Protein AF-X8DWZ2-F1 (afdb_monomer)

Sequence (203 aa):
MGFFKPELPQIDMTEWSKGTRSEKIRPMARHWAEVGFGTPVALHLFYVVKIGLYILGGGLFAVTTAGLGGLAGITTVGSWWSEPIVFEKVVLYTMLFEVVGLGCGFGPLNNRFFPPMGSILYWLRPDTIRLPPWPDRIPLTKGTARTPVDVALYAALLTMLLLSLFSDGTGRFQRCTPTSGCSRCGRSGSSSGCSPCSGCATR

Organism: NCBI:txid1299334

Mean predicted aligned error: 12.27 Å

Solvent-accessible surface area (backbone atoms only — not comparable to full-atom values): 12339 Å² total; per-residue (Å²): 118,39,58,83,44,60,49,72,77,95,67,60,65,81,61,51,70,74,50,54,75,68,64,48,45,50,61,53,54,48,38,38,72,77,61,45,89,24,64,22,50,55,58,57,52,52,52,54,52,48,51,51,51,51,54,51,49,42,50,48,54,42,24,67,34,83,91,51,67,33,83,73,27,73,84,45,51,89,82,50,69,84,42,68,67,36,54,54,41,41,52,47,46,51,50,46,39,43,58,54,14,69,37,82,61,36,23,62,93,56,78,22,74,83,68,32,46,46,40,49,70,46,52,67,35,64,74,31,87,41,84,44,73,58,53,93,75,40,84,94,40,63,65,49,58,32,46,67,66,55,26,50,51,50,51,48,50,54,51,49,44,53,52,57,56,74,48,67,78,93,65,79,83,79,78,82,58,98,84,62,79,84,88,80,68,99,58,98,68,77,95,85,73,80,77,77,82,86,73,83,74,90,126

pLDDT: mean 78.89, std 18.09, range [31.61, 96.56]

Radius of gyration: 27.17 Å; Cα contacts (8 Å, |Δi|>4): 163; chains: 1; bounding box: 52×43×88 Å

Secondary structure (DSSP, 8-state):
--SSS-------HHHHTTS-HHHHHHHHHHHHHHHTT---HHHHHHHHHHHHHHHHHHHHHHHTSTTS-GGGGGG-HHHHTTSHHHHHHHHHHHHHHHHHT-STTSSGGGT--SSS--HHHHHTSTT-B---SSTTTSTT--SSBPPHHHHHHHHHHHHHHHHHHHSPP--------TTS----------TT-----TT----

InterPro domains:
  IPR021941 Protein of unknown function DUF3556, transmembrane [PF12077] (1-177)

Foldseek 3Di:
DAQQDFDDQPDDPVVLVPDDPVSNVVSVVVCCVPPNPRDHNPVVVVVVVLVVVLVVVLLQLQQLAPPCPHPVNSVVCVVRVPPVVSVVLNVLSVVLCVQCFVPPNAAVVNVQHVVRGPSVVQQLDWQHFDDFDPQPPDPPRHDGTHDVVSNVVSVVSNVVSVVSSNDHDPDDDDPPDVPDPDPPDPDPDDDPDDDDPPDPDDD

Structure (mmCIF, N/CA/C/O backbone):
data_AF-X8DWZ2-F1
#
_entry.id   AF-X8DWZ2-F1
#
loop_
_atom_site.group_PDB
_atom_site.id
_atom_site.type_symbol
_atom_site.label_atom_id
_atom_site.label_alt_id
_atom_site.label_comp_id
_atom_site.label_asym_id
_atom_site.label_entity_id
_atom_site.label_seq_id
_atom_site.pdbx_PDB_ins_code
_atom_site.Cartn_x
_atom_site.Cartn_y
_atom_site.Cartn_z
_atom_site.occupancy
_atom_site.B_iso_or_equiv
_atom_site.auth_seq_id
_atom_site.auth_comp_id
_atom_site.auth_asym_id
_atom_site.auth_atom_id
_atom_site.pdbx_PDB_model_num
ATOM 1 N N . MET A 1 1 ? 0.999 19.716 18.029 1.00 63.06 1 MET A N 1
ATOM 2 C CA . MET A 1 1 ? 1.518 18.394 17.612 1.00 63.06 1 MET A CA 1
ATOM 3 C C . MET A 1 1 ? 2.985 18.262 17.981 1.00 63.06 1 MET A C 1
ATOM 5 O O . MET A 1 1 ? 3.824 18.968 17.428 1.00 63.06 1 MET A O 1
ATOM 9 N N . GLY A 1 2 ? 3.300 17.360 18.911 1.00 76.19 2 GLY A N 1
ATOM 10 C CA . GLY A 1 2 ? 4.680 16.981 19.208 1.00 76.19 2 GLY A CA 1
ATOM 11 C C . GLY A 1 2 ? 5.305 16.140 18.087 1.00 76.19 2 GLY A C 1
ATOM 12 O O . GLY A 1 2 ? 4.609 15.470 17.323 1.00 76.19 2 GLY A O 1
ATOM 13 N N . PHE A 1 3 ? 6.638 16.143 17.992 1.00 82.31 3 PHE A N 1
ATOM 14 C CA . PHE A 1 3 ? 7.343 15.353 16.974 1.00 82.31 3 PHE A CA 1
ATOM 15 C C . PHE A 1 3 ? 7.189 13.841 17.207 1.00 82.31 3 PHE A C 1
ATOM 17 O O . PHE A 1 3 ? 6.861 13.104 16.282 1.00 82.31 3 PHE A O 1
ATOM 24 N N . PHE A 1 4 ? 7.352 13.401 18.460 1.00 83.81 4 PHE A N 1
ATOM 25 C CA . PHE A 1 4 ? 7.195 12.001 18.879 1.00 83.81 4 PHE A CA 1
ATOM 26 C C . PHE A 1 4 ? 5.933 11.736 19.705 1.00 83.81 4 PHE A C 1
ATOM 28 O O . PHE A 1 4 ? 5.481 10.597 19.780 1.00 83.81 4 PHE A O 1
ATOM 35 N N . LYS A 1 5 ? 5.367 12.768 20.342 1.00 84.31 5 LYS A N 1
ATOM 36 C CA . LYS A 1 5 ? 4.210 12.623 21.231 1.00 84.31 5 LYS A CA 1
ATOM 37 C C . LYS A 1 5 ? 2.912 12.967 20.494 1.00 84.31 5 LYS A C 1
ATOM 39 O O . LYS A 1 5 ? 2.869 14.027 19.864 1.00 84.31 5 LYS A O 1
ATOM 44 N N . PRO A 1 6 ? 1.880 12.108 20.575 1.00 84.12 6 PRO A N 1
ATOM 45 C CA . PRO A 1 6 ? 0.559 12.436 20.062 1.00 84.12 6 PRO A CA 1
ATOM 46 C C . PRO A 1 6 ? -0.078 13.572 20.871 1.00 84.12 6 PRO A C 1
ATOM 48 O O . PRO A 1 6 ? 0.189 13.733 22.063 1.00 84.12 6 PRO A O 1
ATOM 51 N N . GLU A 1 7 ? -0.941 14.334 20.210 1.00 84.50 7 GLU A N 1
ATOM 52 C C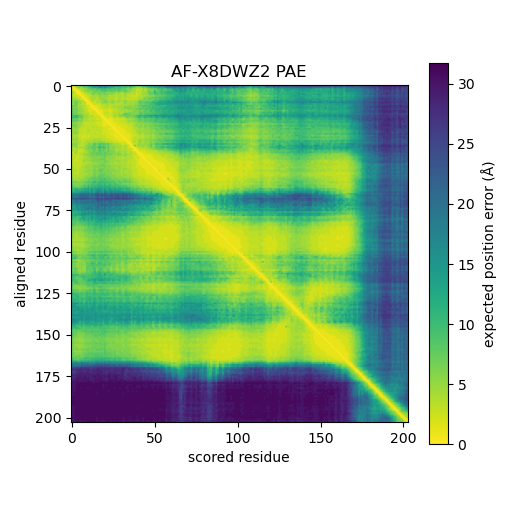A . GLU A 1 7 ? -1.796 15.344 20.822 1.00 84.50 7 GLU A CA 1
ATOM 53 C C . GLU A 1 7 ? -3.105 14.674 21.261 1.00 84.50 7 GLU A C 1
ATOM 55 O O . GLU A 1 7 ? -3.934 14.287 20.433 1.00 84.50 7 GLU A O 1
ATOM 60 N N . LEU A 1 8 ? -3.270 14.494 22.568 1.00 85.00 8 LEU A N 1
ATOM 61 C CA . LEU A 1 8 ? -4.447 13.854 23.149 1.00 85.00 8 LEU A CA 1
ATOM 62 C C . LEU A 1 8 ? -5.472 14.908 23.591 1.00 85.00 8 LEU A C 1
ATOM 64 O O . LEU A 1 8 ? -5.080 16.015 23.964 1.00 85.00 8 LEU A O 1
ATOM 68 N N . PRO A 1 9 ? -6.774 14.574 23.584 1.00 85.31 9 PRO A N 1
ATOM 69 C CA . PRO A 1 9 ? -7.798 15.465 24.110 1.00 85.31 9 PRO A CA 1
ATOM 70 C C . PRO A 1 9 ? -7.528 15.773 25.585 1.00 85.31 9 PRO A C 1
ATOM 72 O O . PRO A 1 9 ? -7.314 14.868 26.394 1.00 85.31 9 PRO A O 1
ATOM 75 N N . GLN A 1 10 ? -7.553 17.059 25.934 1.00 84.62 10 GLN A N 1
ATOM 76 C CA . GLN A 1 10 ? -7.373 17.523 27.308 1.00 84.62 10 GLN A CA 1
ATOM 77 C C . GLN A 1 10 ? -8.679 17.332 28.084 1.00 84.62 10 GLN A C 1
ATOM 79 O O . GLN A 1 10 ? -9.542 18.207 28.107 1.00 84.62 10 GLN A O 1
ATOM 84 N N . ILE A 1 11 ? -8.846 16.146 28.666 1.00 86.38 11 ILE A N 1
ATOM 85 C CA . ILE A 1 11 ? -10.007 15.775 29.480 1.00 86.38 11 ILE A CA 1
ATOM 86 C C . ILE A 1 11 ? -9.558 15.201 30.823 1.00 86.38 11 ILE A C 1
ATOM 88 O O . ILE A 1 11 ? -8.606 14.421 30.886 1.00 86.38 11 ILE A O 1
ATOM 92 N N . ASP A 1 12 ? -10.275 15.546 31.893 1.00 88.69 12 ASP A N 1
ATOM 93 C CA . ASP A 1 12 ? -10.161 14.816 33.153 1.00 88.69 12 ASP A CA 1
ATOM 94 C C . ASP A 1 12 ? -10.844 13.454 32.986 1.00 88.69 12 ASP A C 1
ATOM 96 O O . ASP A 1 12 ? -12.065 13.352 32.857 1.00 88.69 12 ASP A O 1
ATOM 100 N N . MET A 1 13 ? -10.045 12.387 32.971 1.00 86.19 13 MET A N 1
ATOM 101 C CA . MET A 1 13 ? -10.535 11.018 32.803 1.00 86.19 13 MET A CA 1
ATOM 102 C C . MET A 1 13 ? -11.512 10.595 33.911 1.00 86.19 13 MET A C 1
ATOM 104 O O . MET A 1 13 ? -12.435 9.810 33.663 1.00 86.19 13 MET A O 1
ATOM 108 N N . THR A 1 14 ? -11.337 11.111 35.130 1.00 87.56 14 THR A N 1
ATOM 109 C CA . THR A 1 14 ? -12.171 10.755 36.285 1.00 87.56 14 THR A CA 1
ATOM 110 C C . THR A 1 14 ? -13.561 11.376 36.200 1.00 87.56 14 THR A C 1
ATOM 112 O O . THR A 1 14 ? -14.539 10.736 36.591 1.00 87.56 14 THR A O 1
ATOM 115 N N . GLU A 1 15 ? -13.670 12.576 35.635 1.00 86.94 15 GLU A N 1
ATOM 116 C CA . GLU A 1 15 ? -14.940 13.259 35.392 1.00 86.94 15 GLU A CA 1
ATOM 117 C C . GLU A 1 15 ? -15.601 12.750 34.104 1.00 86.94 15 GLU A C 1
ATOM 119 O O . GLU A 1 15 ? -16.765 12.342 34.110 1.00 86.94 15 GLU A O 1
ATOM 124 N N . TRP A 1 16 ? -14.831 12.656 33.016 1.00 86.94 16 TRP A N 1
ATOM 125 C CA . TRP A 1 16 ? -15.312 12.214 31.705 1.00 86.94 16 TRP A CA 1
ATOM 126 C C . TRP A 1 16 ? -15.937 10.816 31.752 1.00 86.94 16 TRP A C 1
ATOM 128 O O . TRP A 1 16 ? -16.972 10.577 31.129 1.00 86.94 16 TRP A O 1
ATOM 138 N N . SER A 1 17 ? -15.361 9.887 32.526 1.00 88.50 17 SER A N 1
ATOM 139 C CA . SER A 1 17 ? -15.868 8.510 32.635 1.00 88.50 17 SER A CA 1
ATOM 140 C C . SER A 1 17 ? -17.270 8.406 33.254 1.00 88.50 17 SER A C 1
ATOM 142 O O . SER A 1 17 ? -17.993 7.455 32.930 1.00 88.50 17 SER A O 1
ATOM 144 N N . LYS A 1 18 ? -17.686 9.388 34.065 1.00 92.31 18 LYS A N 1
ATOM 145 C CA . LYS A 1 18 ? -18.977 9.407 34.777 1.00 92.31 18 LYS A CA 1
ATOM 146 C C . LYS A 1 18 ? -20.137 9.947 33.933 1.00 92.31 18 LYS A C 1
ATOM 148 O O . LYS A 1 18 ? -21.287 9.670 34.258 1.00 92.31 18 LYS A O 1
ATOM 153 N N . GLY A 1 19 ? -19.848 10.687 32.861 1.00 88.12 19 GLY A N 1
ATOM 154 C CA . GLY A 1 19 ? -20.867 11.313 32.014 1.00 88.12 19 GLY A CA 1
ATOM 155 C C . GLY A 1 19 ? -21.680 10.331 31.161 1.00 88.12 19 GLY A C 1
ATOM 156 O O . GLY A 1 19 ? -21.326 9.162 30.959 1.00 88.12 19 GLY A O 1
ATOM 157 N N . THR A 1 20 ? -22.770 10.831 30.591 1.00 93.12 20 THR A N 1
ATOM 158 C CA . THR A 1 20 ? -23.573 10.129 29.581 1.00 93.12 20 THR A CA 1
ATOM 159 C C . THR A 1 20 ? -22.796 9.964 28.267 1.00 93.12 20 THR A C 1
ATOM 161 O O . THR A 1 20 ? -21.815 10.660 27.998 1.00 93.12 20 THR A O 1
ATOM 164 N N . ARG A 1 21 ? -23.237 9.051 27.385 1.00 89.81 21 ARG A N 1
ATOM 165 C CA . ARG A 1 21 ? -22.600 8.841 26.065 1.00 89.81 21 ARG A CA 1
ATOM 166 C C . ARG A 1 21 ? -22.463 10.152 25.276 1.00 89.81 21 ARG A C 1
ATOM 168 O O . ARG A 1 21 ? -21.422 10.387 24.668 1.00 89.81 21 ARG A O 1
ATOM 175 N N . SER A 1 22 ? -23.498 10.990 25.291 1.00 90.00 22 SER A N 1
ATOM 176 C CA . SER A 1 22 ? -23.521 12.266 24.570 1.00 90.00 22 SER A CA 1
ATOM 177 C C . SER A 1 22 ? -22.484 13.252 25.115 1.00 90.00 22 SER A C 1
ATOM 179 O O . SER A 1 22 ? -21.760 13.875 24.338 1.00 90.00 22 SER A O 1
ATOM 181 N N . GLU A 1 23 ? -22.355 13.340 26.441 1.00 90.69 23 GLU A N 1
ATOM 182 C CA . GLU A 1 23 ? -21.357 14.187 27.108 1.00 90.69 23 GLU A CA 1
ATOM 183 C C . GLU A 1 23 ? -19.931 13.710 26.832 1.00 90.69 23 GLU A C 1
ATOM 185 O O . GLU A 1 23 ? -19.047 14.534 26.617 1.00 90.69 23 GLU A O 1
ATOM 190 N N . LYS A 1 24 ? -19.713 12.391 26.732 1.00 90.50 24 LYS A N 1
ATOM 191 C CA . LYS A 1 24 ? -18.402 11.818 26.392 1.00 90.50 24 LYS A CA 1
ATOM 192 C C . LYS A 1 24 ? -17.968 12.095 24.955 1.00 90.50 24 LYS A C 1
ATOM 194 O O . LYS A 1 24 ? -16.782 12.314 24.712 1.00 90.50 24 LYS A O 1
ATOM 199 N N . ILE A 1 25 ? -18.904 12.071 24.002 1.00 90.88 25 ILE A N 1
ATOM 200 C CA . ILE A 1 25 ? -18.610 12.252 22.569 1.00 90.88 25 ILE A CA 1
ATOM 201 C C . ILE A 1 25 ? -18.270 13.708 22.246 1.00 90.88 25 ILE A C 1
ATOM 203 O O . ILE A 1 25 ? -17.402 13.955 21.414 1.00 90.88 25 ILE A O 1
ATOM 207 N N . ARG A 1 26 ? -18.918 14.675 22.904 1.00 89.81 26 ARG A N 1
ATOM 208 C CA . ARG A 1 26 ? -18.743 16.106 22.618 1.00 89.81 26 ARG A CA 1
ATOM 209 C C . ARG A 1 26 ? -17.276 16.584 22.653 1.00 89.81 26 ARG A C 1
ATOM 211 O O . ARG A 1 26 ? -16.862 17.196 21.667 1.00 89.81 26 ARG A O 1
ATOM 218 N N . PRO A 1 27 ? -16.465 16.303 23.695 1.00 90.12 27 PRO A N 1
ATOM 219 C CA . PRO A 1 27 ? -15.056 16.697 23.707 1.00 90.12 27 PRO A CA 1
ATOM 220 C C . PRO A 1 27 ? -14.218 15.931 22.674 1.00 90.12 27 PRO A C 1
ATOM 222 O O . PRO A 1 27 ? -13.315 16.517 22.085 1.00 90.12 27 PRO A O 1
ATOM 225 N N . MET A 1 28 ? -14.535 14.661 22.389 1.00 89.12 28 MET A N 1
ATOM 226 C CA . MET A 1 28 ? -13.829 13.877 21.361 1.00 89.12 28 MET A CA 1
ATOM 227 C C . MET A 1 28 ? -14.076 14.429 19.956 1.00 89.12 28 MET A C 1
ATOM 229 O O . MET A 1 28 ? -13.139 14.589 19.180 1.00 89.12 28 MET A O 1
ATOM 233 N N . ALA A 1 29 ? -15.331 14.759 19.641 1.00 90.00 29 ALA A N 1
ATOM 234 C CA . ALA A 1 29 ? -15.710 15.346 18.361 1.00 90.00 29 ALA A CA 1
ATOM 235 C C . ALA A 1 29 ? -15.074 16.729 18.169 1.00 90.00 29 ALA A C 1
ATOM 237 O O . ALA A 1 29 ? -14.610 17.044 17.076 1.00 90.00 29 ALA A O 1
ATOM 238 N N . ARG A 1 30 ? -15.005 17.532 19.239 1.00 90.19 30 ARG A N 1
ATOM 239 C CA . ARG A 1 30 ? -14.329 18.832 19.220 1.00 90.19 30 ARG A CA 1
ATOM 240 C C . ARG A 1 30 ? -12.827 18.689 18.973 1.00 90.19 30 ARG A C 1
ATOM 242 O O . ARG A 1 30 ? -12.315 19.329 18.064 1.00 90.19 30 ARG A O 1
ATOM 249 N N . HIS A 1 31 ? -12.150 17.806 19.711 1.00 89.31 31 HIS A N 1
ATOM 250 C CA . HIS A 1 31 ? -10.724 17.520 19.501 1.00 89.31 31 HIS A CA 1
ATOM 251 C C . HIS A 1 31 ? -10.446 17.040 18.077 1.00 89.31 31 HIS A C 1
ATOM 253 O O . HIS A 1 31 ? -9.514 17.509 17.435 1.00 89.31 31 HIS A O 1
ATOM 259 N N . TRP A 1 32 ? -11.301 16.164 17.543 1.00 88.31 32 TRP A N 1
ATOM 260 C CA . TRP A 1 32 ? -11.185 15.704 16.162 1.00 88.31 32 TRP A CA 1
ATOM 261 C C . TRP A 1 32 ? -11.349 16.842 15.146 1.00 88.31 32 TRP A C 1
ATOM 263 O O . TRP A 1 32 ? -10.632 16.883 14.153 1.00 88.31 32 TRP A O 1
ATOM 273 N N . ALA A 1 33 ? -12.276 17.773 15.378 1.00 88.62 33 ALA A N 1
ATOM 274 C CA . ALA A 1 33 ? -12.489 18.910 14.486 1.00 88.62 33 ALA A CA 1
ATOM 275 C C . ALA A 1 33 ? -11.339 19.933 14.538 1.00 88.62 33 ALA A C 1
ATOM 277 O O . ALA A 1 33 ? -10.987 20.503 13.510 1.00 88.62 33 ALA A O 1
ATOM 278 N N . GLU A 1 34 ? -10.758 20.166 15.718 1.00 88.88 34 GLU A N 1
ATOM 279 C CA . GLU A 1 34 ? -9.714 21.181 15.930 1.00 88.88 34 GLU A CA 1
ATOM 280 C C . GLU A 1 34 ? -8.299 20.658 15.622 1.00 88.88 34 GLU A C 1
ATOM 282 O O . GLU A 1 34 ? -7.470 21.383 15.077 1.00 88.88 34 GLU A O 1
ATOM 287 N N . VAL A 1 35 ? -8.012 19.398 15.961 1.00 83.81 35 VAL A N 1
ATOM 288 C CA . VAL A 1 35 ? -6.661 18.801 15.934 1.00 83.81 35 VAL A CA 1
ATOM 289 C C . VAL A 1 35 ? -6.565 17.620 14.955 1.00 83.81 35 VAL A C 1
ATOM 291 O O . VAL A 1 35 ? -5.468 17.207 14.566 1.00 83.81 35 VAL A O 1
ATOM 294 N N . GLY A 1 36 ? -7.698 17.065 14.519 1.00 84.69 36 GLY A N 1
ATOM 295 C CA . GLY A 1 36 ? -7.738 15.853 13.705 1.00 84.69 36 GLY A CA 1
ATOM 296 C C . GLY A 1 36 ? -7.384 14.615 14.523 1.00 84.69 36 GLY A C 1
ATOM 297 O O . GLY A 1 36 ? -7.794 14.451 15.670 1.00 84.69 36 GLY A O 1
ATOM 298 N N . PHE A 1 37 ? -6.588 13.729 13.928 1.00 78.19 37 PHE A N 1
ATOM 299 C CA . PHE A 1 37 ? -6.199 12.473 14.567 1.00 78.19 37 PHE A CA 1
ATOM 300 C C . PHE A 1 37 ? -5.167 12.650 15.699 1.00 78.19 37 PHE A C 1
ATOM 302 O O . PHE A 1 37 ? -4.953 11.736 16.490 1.00 78.19 37 PHE A O 1
ATOM 309 N N . GLY A 1 38 ? -4.510 13.814 15.787 1.00 81.50 38 GLY A N 1
ATOM 310 C CA . GLY A 1 38 ? -3.519 14.096 16.832 1.00 81.50 38 GLY A CA 1
ATOM 311 C C . GLY A 1 38 ? -2.243 13.250 16.744 1.00 81.50 38 GLY A C 1
ATOM 312 O O . GLY A 1 38 ? -1.497 13.158 17.717 1.00 81.50 38 GLY A O 1
ATOM 313 N N . THR A 1 39 ? -1.959 12.611 15.606 1.00 83.25 39 THR A N 1
ATOM 314 C CA . THR A 1 39 ? -0.765 11.767 15.451 1.00 83.25 39 THR A CA 1
ATOM 315 C C . THR A 1 39 ? 0.542 12.551 15.458 1.00 83.25 39 THR A C 1
ATOM 317 O O . THR A 1 39 ? 0.604 13.633 14.874 1.00 83.25 39 THR A O 1
ATOM 320 N N . PRO A 1 40 ? 1.622 11.982 16.027 1.00 86.88 40 PRO A N 1
ATOM 321 C CA . PRO A 1 40 ? 2.942 12.598 15.994 1.00 86.88 40 PRO A CA 1
ATOM 322 C C . PRO A 1 40 ? 3.426 12.850 14.561 1.00 86.88 40 PRO A C 1
ATOM 324 O O . PRO A 1 40 ? 3.176 12.062 13.642 1.00 86.88 40 PRO A O 1
ATOM 327 N N . VAL A 1 41 ? 4.180 13.934 14.377 1.00 86.19 41 VAL A N 1
ATOM 328 C CA . VAL A 1 41 ? 4.733 14.325 13.066 1.00 86.19 41 VAL A CA 1
ATOM 329 C C . VAL A 1 41 ? 5.648 13.237 12.493 1.00 86.19 41 VAL A C 1
ATOM 331 O O . VAL A 1 41 ? 5.637 13.003 11.286 1.00 86.19 41 VAL A O 1
ATOM 334 N N . ALA A 1 42 ? 6.364 12.497 13.346 1.00 87.38 42 ALA A N 1
ATOM 335 C CA . ALA A 1 42 ? 7.193 11.367 12.928 1.00 87.38 42 ALA A CA 1
ATOM 336 C C . ALA A 1 42 ? 6.420 10.312 12.110 1.00 87.38 42 ALA A C 1
ATOM 338 O O . ALA A 1 42 ? 6.973 9.749 11.165 1.00 87.38 42 ALA A O 1
ATOM 339 N N . LEU A 1 43 ? 5.132 10.080 12.407 1.00 87.25 43 LEU A N 1
ATOM 340 C CA . LEU A 1 43 ? 4.312 9.173 11.600 1.00 87.25 43 LEU A CA 1
ATOM 341 C C . LEU A 1 43 ? 4.076 9.733 10.200 1.00 87.25 43 LEU A C 1
ATOM 343 O O . LEU A 1 43 ? 4.155 8.979 9.245 1.00 87.25 43 LEU A O 1
ATOM 347 N N . HIS A 1 44 ? 3.868 11.035 10.034 1.00 87.50 44 HIS A N 1
ATOM 348 C CA . HIS A 1 44 ? 3.706 11.626 8.703 1.00 87.50 44 HIS A CA 1
ATOM 349 C C . HIS A 1 44 ? 4.979 11.464 7.862 1.00 87.50 44 HIS A C 1
ATOM 351 O O . HIS A 1 44 ? 4.901 11.057 6.703 1.00 87.50 44 HIS A O 1
ATOM 357 N N . LEU A 1 45 ? 6.157 11.680 8.461 1.00 90.38 45 LEU A N 1
ATOM 358 C CA . LEU A 1 45 ? 7.447 11.453 7.796 1.00 90.38 45 LEU A CA 1
ATOM 359 C C . LEU A 1 45 ? 7.625 9.996 7.360 1.00 90.38 45 LEU A C 1
ATOM 361 O O . LEU A 1 45 ? 8.086 9.740 6.251 1.00 90.38 45 LEU A O 1
ATOM 365 N N . PHE A 1 46 ? 7.197 9.039 8.185 1.00 90.44 46 PHE A N 1
ATOM 366 C CA . PHE A 1 46 ? 7.188 7.629 7.801 1.00 90.44 46 PHE A CA 1
ATOM 367 C C . PHE A 1 46 ? 6.346 7.377 6.533 1.00 90.44 46 PHE A C 1
ATOM 369 O O . PHE A 1 46 ? 6.774 6.620 5.661 1.00 90.44 46 PHE A O 1
ATOM 376 N N . TYR A 1 47 ? 5.196 8.043 6.364 1.00 90.75 47 TYR A N 1
ATOM 377 C CA . TYR A 1 47 ? 4.395 7.911 5.136 1.00 90.75 47 TYR A CA 1
ATOM 378 C C . TYR A 1 47 ? 5.027 8.621 3.935 1.00 90.75 47 TYR A C 1
ATOM 380 O O . TYR A 1 47 ? 4.900 8.126 2.819 1.00 90.75 47 TYR A O 1
ATOM 388 N N . VAL A 1 48 ? 5.761 9.718 4.138 1.00 93.56 48 VAL A N 1
ATOM 389 C CA . VAL A 1 48 ? 6.561 10.335 3.064 1.00 93.56 48 VAL A CA 1
ATOM 390 C C . VAL A 1 48 ? 7.648 9.371 2.584 1.00 93.56 48 VAL A C 1
ATOM 392 O O . VAL A 1 48 ? 7.775 9.133 1.383 1.00 93.56 48 VAL A O 1
ATOM 395 N N . VAL A 1 49 ? 8.380 8.740 3.509 1.00 93.31 49 VAL A N 1
ATOM 396 C CA . VAL A 1 49 ? 9.370 7.699 3.176 1.00 93.31 49 VAL A CA 1
ATOM 397 C C . VAL A 1 49 ? 8.708 6.542 2.431 1.00 93.31 49 VAL A C 1
ATOM 399 O O . VAL A 1 49 ? 9.234 6.068 1.427 1.00 93.31 49 VAL A O 1
ATOM 402 N N . LYS A 1 50 ? 7.521 6.120 2.871 1.00 92.56 50 LYS A N 1
ATOM 403 C CA . LYS A 1 50 ? 6.739 5.070 2.214 1.00 92.56 50 LYS A CA 1
ATOM 404 C C . LYS A 1 50 ? 6.357 5.431 0.774 1.00 92.56 50 LYS A C 1
ATOM 406 O O . LYS A 1 50 ? 6.458 4.570 -0.095 1.00 92.56 50 LYS A O 1
ATOM 411 N N . ILE A 1 51 ? 5.962 6.677 0.502 1.00 93.81 51 ILE A N 1
ATOM 412 C CA . ILE A 1 51 ? 5.720 7.158 -0.870 1.00 93.81 51 ILE A CA 1
ATOM 413 C C . ILE A 1 51 ? 7.011 7.074 -1.695 1.00 93.81 51 ILE A C 1
ATOM 415 O O . ILE A 1 51 ? 6.983 6.600 -2.828 1.00 93.81 51 ILE A O 1
ATOM 419 N N . GLY A 1 52 ? 8.153 7.457 -1.114 1.00 94.19 52 GLY A N 1
ATOM 420 C CA . GLY A 1 52 ? 9.461 7.300 -1.755 1.00 94.19 52 GLY A CA 1
ATOM 421 C C . GLY A 1 52 ? 9.777 5.843 -2.111 1.00 94.19 52 GLY A C 1
ATOM 422 O O . GLY A 1 52 ? 10.171 5.561 -3.240 1.00 94.19 52 GLY A O 1
ATOM 423 N N . LEU A 1 53 ? 9.537 4.905 -1.189 1.00 93.44 53 LEU A N 1
ATOM 424 C CA . LEU A 1 53 ? 9.713 3.466 -1.425 1.00 93.44 53 LEU A CA 1
ATOM 425 C C . LEU A 1 53 ? 8.764 2.923 -2.499 1.00 93.44 53 LEU A C 1
ATOM 427 O O . LEU A 1 53 ? 9.162 2.064 -3.281 1.00 93.44 53 LEU A O 1
ATOM 431 N N . TYR A 1 54 ? 7.533 3.432 -2.557 1.00 94.19 54 TYR A N 1
ATOM 432 C CA . TYR A 1 54 ? 6.573 3.091 -3.604 1.00 94.19 54 TYR A CA 1
ATOM 433 C C . TYR A 1 54 ? 7.064 3.541 -4.990 1.00 94.19 54 TYR A C 1
ATOM 435 O O . TYR A 1 54 ? 7.120 2.738 -5.920 1.00 94.19 54 TYR A O 1
ATOM 443 N N . ILE A 1 55 ? 7.501 4.798 -5.123 1.00 92.06 55 ILE A N 1
ATOM 444 C CA . ILE A 1 55 ? 8.051 5.327 -6.383 1.00 92.06 55 ILE A CA 1
ATOM 445 C C . ILE A 1 55 ? 9.306 4.544 -6.790 1.00 92.06 55 ILE A C 1
ATOM 447 O O . ILE A 1 55 ? 9.452 4.165 -7.952 1.00 92.06 55 ILE A O 1
ATOM 451 N N . LEU A 1 56 ? 10.186 4.254 -5.828 1.00 91.06 56 LEU A N 1
ATOM 452 C CA . LEU A 1 56 ? 11.395 3.461 -6.042 1.00 91.06 56 LEU A CA 1
ATOM 453 C C . LEU A 1 56 ? 11.064 2.040 -6.513 1.00 91.06 56 LEU A C 1
ATOM 455 O O . LEU A 1 56 ? 11.688 1.557 -7.455 1.00 91.06 56 LEU A O 1
ATOM 459 N N . GLY A 1 57 ? 10.067 1.388 -5.910 1.00 90.38 57 GLY A N 1
ATOM 460 C CA . GLY A 1 57 ? 9.610 0.061 -6.318 1.00 90.38 57 GLY A CA 1
ATOM 461 C C . GLY A 1 57 ? 9.084 0.047 -7.753 1.00 90.38 57 GLY A C 1
ATOM 462 O O . GLY A 1 57 ? 9.521 -0.778 -8.553 1.00 90.38 57 GLY A O 1
ATOM 463 N N . GLY A 1 58 ? 8.219 1.001 -8.109 1.00 89.19 58 GLY A N 1
ATOM 464 C CA . GLY A 1 58 ? 7.718 1.147 -9.480 1.00 89.19 58 GLY A CA 1
ATOM 465 C C . GLY A 1 58 ? 8.837 1.409 -10.495 1.00 89.19 58 GLY A C 1
ATOM 466 O O . GLY A 1 58 ? 8.874 0.780 -11.552 1.00 89.19 58 GLY A O 1
ATOM 467 N N . GLY A 1 59 ? 9.796 2.274 -10.147 1.00 87.12 59 GLY A N 1
ATOM 468 C CA . GLY A 1 59 ? 10.976 2.547 -10.972 1.00 87.12 59 GLY A CA 1
ATOM 469 C C . GLY A 1 59 ? 11.872 1.322 -11.167 1.00 87.12 59 GLY A C 1
ATOM 470 O O . GLY A 1 59 ? 12.327 1.068 -12.279 1.00 87.12 59 GLY A O 1
ATOM 471 N N . LEU A 1 60 ? 12.074 0.514 -10.122 1.00 87.25 60 LEU A N 1
ATOM 472 C CA . LEU A 1 60 ? 12.817 -0.747 -10.210 1.00 87.25 60 LEU A CA 1
ATOM 473 C C . LEU A 1 60 ? 12.152 -1.727 -11.178 1.00 87.25 60 LEU A C 1
ATOM 475 O O . LEU A 1 60 ? 12.836 -2.255 -12.049 1.00 87.25 60 LEU A O 1
ATOM 479 N N . PHE A 1 61 ? 10.835 -1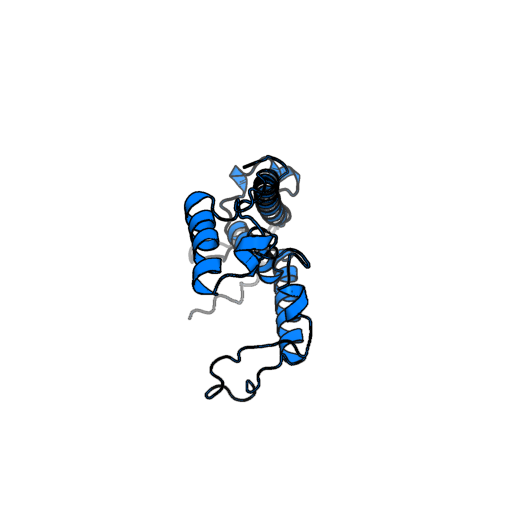.929 -11.081 1.00 87.06 61 PHE A N 1
ATOM 480 C CA . PHE A 1 61 ? 10.112 -2.813 -12.005 1.00 87.06 61 PHE A CA 1
ATOM 481 C C . PHE A 1 61 ? 10.105 -2.306 -13.452 1.00 87.06 61 PHE A C 1
ATOM 483 O O . PHE A 1 61 ? 10.128 -3.109 -14.385 1.00 87.06 61 PHE A O 1
ATOM 490 N N . ALA A 1 62 ? 10.099 -0.988 -13.658 1.00 85.50 62 ALA A N 1
ATOM 491 C CA . ALA A 1 62 ? 10.241 -0.410 -14.990 1.00 85.50 62 ALA A CA 1
ATOM 492 C C . ALA A 1 62 ? 11.621 -0.729 -15.586 1.00 85.50 62 ALA A C 1
ATOM 494 O O . ALA A 1 62 ? 11.723 -1.244 -16.698 1.00 85.50 62 ALA A O 1
ATOM 495 N N . VAL A 1 63 ? 12.678 -0.484 -14.813 1.00 83.94 63 VAL A N 1
ATOM 496 C CA . VAL A 1 63 ? 14.072 -0.572 -15.259 1.00 83.94 63 VAL A CA 1
ATOM 497 C C . VAL A 1 63 ? 14.579 -2.019 -15.407 1.00 83.94 63 VAL A C 1
ATOM 499 O O . VAL A 1 63 ? 15.477 -2.278 -16.209 1.00 83.94 63 VAL A O 1
ATOM 502 N N . THR A 1 64 ? 14.000 -2.986 -14.686 1.00 81.62 64 THR A N 1
ATOM 503 C CA . THR A 1 64 ? 14.316 -4.420 -14.851 1.00 81.62 64 THR A CA 1
ATOM 504 C C . THR A 1 64 ? 13.724 -5.042 -16.114 1.00 81.62 64 THR A C 1
ATOM 506 O O . THR A 1 64 ? 14.033 -6.190 -16.421 1.00 81.62 64 THR A O 1
ATOM 509 N N . THR A 1 65 ? 12.904 -4.306 -16.864 1.00 81.31 65 THR A N 1
ATOM 510 C CA . THR A 1 65 ? 12.336 -4.775 -18.132 1.00 81.31 65 THR A CA 1
ATOM 511 C C . THR A 1 65 ? 13.424 -4.886 -19.200 1.00 81.31 65 THR A C 1
ATOM 513 O O . THR A 1 65 ? 14.240 -3.971 -19.382 1.00 81.31 65 THR A O 1
ATOM 516 N N . ALA A 1 66 ? 13.444 -6.007 -19.924 1.00 69.12 66 ALA A N 1
ATOM 517 C CA . ALA A 1 66 ? 14.454 -6.260 -20.941 1.00 69.12 66 ALA A CA 1
ATOM 518 C C . ALA A 1 66 ? 14.451 -5.160 -22.021 1.00 69.12 66 ALA A C 1
ATOM 520 O O . ALA A 1 66 ? 13.413 -4.788 -22.565 1.00 69.12 66 ALA A O 1
ATOM 521 N N . GLY A 1 67 ? 15.640 -4.641 -22.343 1.00 64.19 67 GLY A N 1
ATOM 522 C CA . GLY A 1 67 ? 15.833 -3.619 -23.381 1.00 64.19 67 GLY A CA 1
ATOM 523 C C . GLY A 1 67 ? 15.898 -2.166 -22.896 1.00 64.19 67 GLY A C 1
ATOM 524 O O . GLY A 1 67 ? 16.168 -1.292 -23.713 1.00 64.19 67 GLY A O 1
ATOM 525 N N . LEU A 1 68 ? 15.725 -1.898 -21.595 1.00 65.56 68 LEU A N 1
ATOM 526 C CA . LEU A 1 68 ? 15.719 -0.533 -21.028 1.00 65.56 68 LEU A CA 1
ATOM 527 C C . LEU A 1 68 ? 17.001 -0.177 -20.243 1.00 65.56 68 LEU A C 1
ATOM 529 O O . LEU A 1 68 ? 17.068 0.850 -19.574 1.00 65.56 68 LEU A O 1
ATOM 533 N N . GLY A 1 69 ? 18.047 -1.003 -20.359 1.00 60.78 69 GLY A N 1
ATOM 534 C CA . GLY A 1 69 ? 19.386 -0.720 -19.822 1.00 60.78 69 GLY A CA 1
ATOM 535 C C . GLY A 1 69 ? 19.665 -1.226 -18.400 1.00 60.78 69 GLY A C 1
ATOM 536 O O . GLY A 1 69 ? 20.773 -1.021 -17.904 1.00 60.78 69 GLY A O 1
ATOM 537 N N . GLY A 1 70 ? 18.718 -1.915 -17.748 1.00 71.12 70 GLY A N 1
ATOM 538 C CA . GLY A 1 70 ? 18.900 -2.445 -16.386 1.00 71.12 70 GLY A CA 1
ATOM 539 C C . GLY A 1 70 ? 19.170 -1.332 -15.367 1.00 71.12 70 GLY A C 1
ATOM 540 O O . GLY A 1 70 ? 18.916 -0.173 -15.661 1.00 71.12 70 GLY A O 1
ATOM 541 N N . LEU A 1 71 ? 19.717 -1.630 -14.180 1.00 68.50 71 LEU A N 1
ATOM 542 C CA . LEU A 1 71 ? 19.900 -0.641 -13.091 1.00 68.50 71 LEU A CA 1
ATOM 543 C C . LEU A 1 71 ? 20.597 0.680 -13.503 1.00 68.50 71 LEU A C 1
ATOM 545 O O . LEU A 1 71 ? 20.382 1.701 -12.853 1.00 68.50 71 LEU A O 1
ATOM 549 N N . ALA A 1 72 ? 21.384 0.693 -14.585 1.00 65.19 72 ALA A N 1
ATOM 550 C CA . ALA A 1 72 ? 21.975 1.911 -15.148 1.00 65.19 72 ALA A CA 1
ATOM 551 C C . ALA A 1 72 ? 20.928 2.913 -15.687 1.00 65.19 72 ALA A C 1
ATOM 553 O O . ALA A 1 72 ? 21.183 4.114 -15.726 1.00 65.19 72 ALA A O 1
ATOM 554 N N . GLY A 1 73 ? 19.731 2.447 -16.053 1.00 67.94 73 GLY A N 1
ATOM 555 C CA . GLY A 1 73 ? 18.610 3.266 -16.511 1.00 67.94 73 GLY A CA 1
ATOM 556 C C . GLY A 1 73 ? 17.954 4.114 -15.416 1.00 67.94 73 GLY A C 1
ATOM 557 O O . GLY A 1 73 ? 17.250 5.065 -15.747 1.00 67.94 73 GLY A O 1
ATOM 558 N N . ILE A 1 74 ? 18.214 3.854 -14.126 1.00 73.19 74 ILE A N 1
ATOM 559 C CA . ILE A 1 74 ? 17.614 4.612 -13.005 1.00 73.19 74 ILE A CA 1
ATOM 560 C C . ILE A 1 74 ? 17.935 6.114 -13.098 1.00 73.19 74 ILE A C 1
ATOM 562 O O . ILE A 1 74 ? 17.097 6.948 -12.763 1.00 73.19 74 ILE A O 1
ATOM 566 N N . THR A 1 75 ? 19.119 6.478 -13.596 1.00 75.56 75 THR A N 1
ATOM 567 C CA . THR A 1 75 ? 19.543 7.880 -13.764 1.00 75.56 75 THR A CA 1
ATOM 568 C C . THR A 1 75 ? 19.064 8.508 -15.074 1.00 75.56 75 THR A C 1
ATOM 570 O O . THR A 1 75 ? 19.136 9.724 -15.232 1.00 75.56 75 THR A O 1
ATOM 573 N N . THR A 1 76 ? 18.541 7.706 -16.006 1.00 76.81 76 THR A N 1
ATOM 574 C CA . THR A 1 76 ? 18.175 8.136 -17.364 1.00 76.81 76 THR A CA 1
ATOM 575 C C . THR A 1 76 ? 16.663 8.049 -17.585 1.00 76.81 76 THR A C 1
ATOM 577 O O . THR A 1 76 ? 16.204 7.562 -18.609 1.00 76.81 76 THR A O 1
ATOM 580 N N . VAL A 1 77 ? 15.865 8.521 -16.620 1.00 79.81 77 VAL A N 1
ATOM 581 C CA . VAL A 1 77 ? 14.389 8.393 -16.623 1.00 79.81 77 VAL A CA 1
ATOM 582 C C . VAL A 1 77 ? 13.752 8.874 -17.931 1.00 79.81 77 VAL A C 1
ATOM 584 O O . VAL A 1 77 ? 12.824 8.251 -18.440 1.00 79.81 77 VAL A O 1
ATOM 587 N N . GLY A 1 78 ? 14.300 9.940 -18.522 1.00 79.94 78 GLY A N 1
ATOM 588 C CA . GLY A 1 78 ? 13.811 10.531 -19.768 1.00 79.94 78 GLY A CA 1
ATOM 589 C C . GLY A 1 78 ? 13.801 9.592 -20.981 1.00 79.94 78 GLY A C 1
ATOM 590 O O . GLY A 1 78 ? 13.006 9.820 -21.888 1.00 79.94 78 GLY A O 1
ATOM 591 N N . SER A 1 79 ? 14.633 8.543 -21.009 1.00 77.62 79 SER A N 1
ATOM 592 C CA . SER A 1 79 ? 14.738 7.646 -22.169 1.00 77.62 79 SER A CA 1
ATOM 593 C C . SER A 1 79 ? 13.708 6.518 -22.183 1.00 77.62 79 SER A C 1
ATOM 595 O O . SER A 1 79 ? 13.440 5.974 -23.250 1.00 77.62 79 SER A O 1
ATOM 597 N N . TRP A 1 80 ? 13.135 6.165 -21.029 1.00 80.56 80 TRP A N 1
ATOM 598 C CA . TRP A 1 80 ? 12.282 4.981 -20.898 1.00 80.56 80 TRP A CA 1
ATOM 599 C C . TRP A 1 80 ? 10.877 5.252 -20.367 1.00 80.56 80 TRP A C 1
ATOM 601 O O . TRP A 1 80 ? 9.980 4.458 -20.631 1.00 80.56 80 TRP A O 1
ATOM 611 N N . TRP A 1 81 ? 10.646 6.346 -19.638 1.00 82.75 81 TRP A N 1
ATOM 612 C CA . TRP A 1 81 ? 9.363 6.582 -18.957 1.00 82.75 81 TRP A CA 1
ATOM 613 C C . TRP A 1 81 ? 8.140 6.624 -19.891 1.00 82.75 81 TRP A C 1
ATOM 615 O O . TRP A 1 81 ? 7.025 6.359 -19.447 1.00 82.75 81 TRP A O 1
ATOM 625 N N . SER A 1 82 ? 8.341 6.967 -21.166 1.00 84.12 82 SER A N 1
ATOM 626 C CA . SER A 1 82 ? 7.291 7.081 -22.182 1.00 84.12 82 SER A CA 1
ATOM 627 C C . SER A 1 82 ? 7.000 5.773 -22.922 1.00 84.12 82 SER A C 1
ATOM 629 O O . SER A 1 82 ? 6.087 5.730 -23.750 1.00 84.12 82 SER A O 1
ATOM 631 N N . GLU A 1 83 ? 7.749 4.702 -22.651 1.00 84.44 83 GLU A N 1
ATOM 632 C CA . GLU A 1 83 ? 7.497 3.404 -23.269 1.00 84.44 83 GLU A CA 1
ATOM 633 C C . GLU A 1 83 ? 6.216 2.768 -22.691 1.00 84.44 83 GLU A C 1
ATOM 635 O O . GLU A 1 83 ? 6.068 2.685 -21.469 1.00 84.44 83 GLU A O 1
ATOM 640 N N . PRO A 1 84 ? 5.288 2.260 -23.528 1.00 87.00 84 PRO A N 1
ATOM 641 C CA . PRO A 1 84 ? 4.002 1.727 -23.061 1.00 87.00 84 PRO A CA 1
ATOM 642 C C . PRO A 1 84 ? 4.121 0.619 -22.007 1.00 87.00 84 PRO A C 1
ATOM 644 O O . PRO A 1 84 ? 3.343 0.579 -21.056 1.00 87.00 84 PRO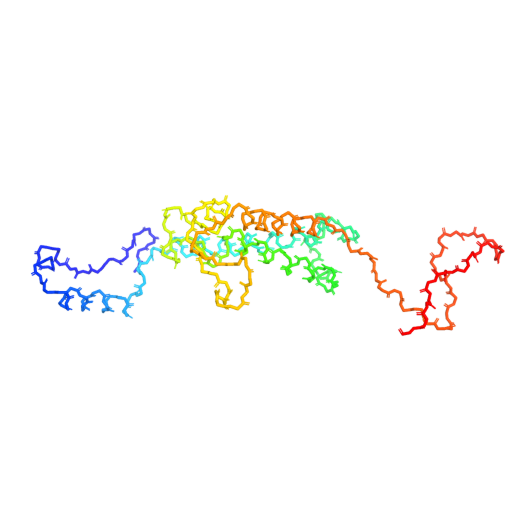 A O 1
ATOM 647 N N . ILE A 1 85 ? 5.142 -0.237 -22.130 1.00 86.44 85 ILE A N 1
ATOM 648 C CA . ILE A 1 85 ? 5.397 -1.335 -21.187 1.00 86.44 85 ILE A CA 1
ATOM 649 C C . ILE A 1 85 ? 5.659 -0.837 -19.759 1.00 86.44 85 ILE A C 1
ATOM 651 O O . ILE A 1 85 ? 5.321 -1.509 -18.786 1.00 86.44 85 ILE A O 1
ATOM 655 N N . VAL A 1 86 ? 6.224 0.364 -19.611 1.00 88.56 86 VAL A N 1
ATOM 656 C CA . VAL A 1 86 ? 6.482 0.967 -18.300 1.00 88.56 86 VAL A CA 1
ATOM 657 C C . VAL A 1 86 ? 5.167 1.349 -17.635 1.00 88.56 86 VAL A C 1
ATOM 659 O O . VAL A 1 86 ? 4.977 1.066 -16.454 1.00 88.56 86 VAL A O 1
ATOM 662 N N . PHE A 1 87 ? 4.233 1.924 -18.395 1.00 89.00 87 PHE A N 1
ATOM 663 C CA . PHE A 1 87 ? 2.906 2.261 -17.887 1.00 89.00 87 PHE A CA 1
ATOM 664 C C . PHE A 1 87 ? 2.148 1.012 -17.417 1.00 89.00 87 PHE A C 1
ATOM 666 O O . PHE A 1 87 ? 1.628 0.996 -16.302 1.00 89.00 87 PHE A O 1
ATOM 673 N N . GLU A 1 88 ? 2.152 -0.058 -18.217 1.00 90.81 88 GLU A N 1
ATOM 674 C CA . GLU A 1 88 ? 1.533 -1.341 -17.855 1.00 90.81 88 GLU A CA 1
ATOM 675 C C . GLU A 1 88 ? 2.106 -1.899 -16.545 1.00 90.81 88 GLU A C 1
ATOM 677 O O . GLU A 1 88 ? 1.355 -2.243 -15.628 1.00 90.81 88 GLU A O 1
ATOM 682 N N . LYS A 1 89 ? 3.438 -1.917 -16.405 1.00 91.38 89 LYS A N 1
ATOM 683 C CA . LYS A 1 89 ? 4.094 -2.400 -15.183 1.00 91.38 89 LYS A CA 1
ATOM 684 C C . LYS A 1 89 ? 3.819 -1.523 -13.972 1.00 91.38 89 LYS A C 1
ATOM 686 O O . LYS A 1 89 ? 3.606 -2.062 -12.890 1.00 91.38 89 LYS A O 1
ATOM 691 N N . VAL A 1 90 ? 3.776 -0.200 -14.123 1.00 92.38 90 VAL A N 1
ATOM 692 C CA . VAL A 1 90 ? 3.415 0.703 -13.019 1.00 92.38 90 VAL A CA 1
ATOM 693 C C . VAL A 1 90 ? 1.982 0.437 -12.558 1.00 92.38 90 VAL A C 1
ATOM 695 O O . VAL A 1 90 ? 1.746 0.358 -11.352 1.00 92.38 90 VAL A O 1
ATOM 698 N N . VAL A 1 91 ? 1.035 0.224 -13.477 1.00 93.69 91 VAL A N 1
ATOM 699 C CA . VAL A 1 91 ? -0.352 -0.129 -13.126 1.00 93.69 91 VAL A CA 1
ATOM 700 C C . VAL A 1 91 ? -0.407 -1.468 -12.385 1.00 93.69 91 VAL A C 1
ATOM 702 O O . VAL A 1 91 ? -1.007 -1.543 -11.312 1.00 93.69 91 VAL A O 1
ATOM 705 N N . LEU A 1 92 ? 0.266 -2.504 -12.894 1.00 94.56 92 LEU A N 1
ATOM 706 C CA . LEU A 1 92 ? 0.325 -3.821 -12.247 1.00 94.56 92 LEU A CA 1
ATOM 707 C C . LEU A 1 92 ? 0.993 -3.762 -10.867 1.00 94.56 92 LEU A C 1
ATOM 709 O O . LEU A 1 92 ? 0.497 -4.361 -9.912 1.00 94.56 92 LEU A O 1
ATOM 713 N N . TYR A 1 93 ? 2.081 -3.002 -10.737 1.00 95.00 93 TYR A N 1
ATOM 714 C CA . TYR A 1 93 ? 2.753 -2.751 -9.464 1.00 95.00 93 TYR A CA 1
ATOM 715 C C . TYR A 1 93 ? 1.832 -2.030 -8.475 1.00 95.00 93 TYR A C 1
ATOM 717 O O . TYR A 1 93 ? 1.747 -2.433 -7.316 1.00 95.00 93 TYR A O 1
ATOM 725 N N . THR A 1 94 ? 1.096 -1.013 -8.932 1.00 95.12 94 THR A N 1
ATOM 726 C CA . THR A 1 94 ? 0.123 -0.278 -8.108 1.00 95.12 94 THR A CA 1
ATOM 727 C C . THR A 1 94 ? -0.976 -1.213 -7.609 1.00 95.12 94 THR A C 1
ATOM 729 O O . THR A 1 94 ? -1.290 -1.223 -6.419 1.00 95.12 94 THR A O 1
ATOM 732 N N . MET A 1 95 ? -1.520 -2.054 -8.498 1.00 95.25 95 MET A N 1
ATOM 733 C CA . MET A 1 95 ? -2.507 -3.069 -8.129 1.00 95.25 95 MET A CA 1
ATOM 734 C C . MET A 1 95 ? -1.941 -4.036 -7.088 1.00 95.25 95 MET A C 1
ATOM 736 O O . MET A 1 95 ? -2.586 -4.270 -6.071 1.00 95.25 95 MET A O 1
ATOM 740 N N . LEU A 1 96 ? -0.727 -4.557 -7.286 1.00 94.88 96 LEU A N 1
ATOM 741 C CA . LEU A 1 96 ? -0.079 -5.451 -6.324 1.00 94.88 96 LEU A CA 1
ATOM 742 C C . LEU A 1 96 ? 0.130 -4.772 -4.960 1.00 94.88 96 LEU A C 1
ATOM 744 O O . LEU A 1 96 ? -0.174 -5.365 -3.925 1.00 94.88 96 LEU A O 1
ATOM 748 N N . PHE A 1 97 ? 0.615 -3.530 -4.951 1.00 94.31 97 PHE A N 1
ATOM 749 C CA . PHE A 1 97 ? 0.877 -2.754 -3.737 1.00 94.31 97 PHE A CA 1
ATOM 750 C C . PHE A 1 97 ? -0.397 -2.525 -2.907 1.00 94.31 97 PHE A C 1
ATOM 752 O O . PHE A 1 97 ? -0.397 -2.720 -1.685 1.00 94.31 97 PHE A O 1
ATOM 759 N N . GLU A 1 98 ? -1.503 -2.178 -3.569 1.00 93.31 98 GLU A N 1
ATOM 760 C CA . GLU A 1 98 ? -2.815 -2.025 -2.934 1.00 93.31 98 GLU A CA 1
ATOM 761 C C . GLU A 1 98 ? -3.397 -3.372 -2.481 1.00 93.31 98 GLU A C 1
ATOM 763 O O . GLU A 1 98 ? -3.801 -3.506 -1.325 1.00 93.31 98 GLU A O 1
ATOM 768 N N . VAL A 1 99 ? -3.374 -4.402 -3.339 1.00 92.94 99 VAL A N 1
ATOM 769 C CA . VAL A 1 99 ? -3.952 -5.728 -3.045 1.00 92.94 99 VAL A CA 1
ATOM 770 C C . VAL A 1 99 ? -3.242 -6.403 -1.874 1.00 92.94 99 VAL A C 1
ATOM 772 O O . VAL A 1 99 ? -3.910 -6.957 -1.006 1.00 92.94 99 VAL A O 1
ATOM 775 N N . VAL A 1 100 ? -1.913 -6.303 -1.763 1.00 92.69 100 VAL A N 1
ATOM 776 C CA . VAL A 1 100 ? -1.169 -6.814 -0.591 1.00 92.69 100 VAL A CA 1
ATOM 777 C C . VAL A 1 100 ? -1.544 -6.052 0.692 1.00 92.69 100 VAL A C 1
ATOM 779 O O . VAL A 1 100 ? -1.467 -6.602 1.798 1.00 92.69 100 VAL A O 1
ATOM 782 N N . GLY A 1 101 ? -2.036 -4.818 0.565 1.00 90.12 101 GLY A N 1
ATOM 783 C CA . GLY A 1 101 ? -2.433 -3.956 1.675 1.00 90.12 101 GLY A CA 1
ATOM 784 C C . GLY A 1 101 ? -1.308 -3.055 2.174 1.00 90.12 101 GLY A C 1
ATOM 785 O O . GLY A 1 101 ? -1.346 -2.646 3.333 1.00 90.12 101 GLY A O 1
ATOM 786 N N . LEU A 1 102 ? -0.309 -2.775 1.327 1.00 90.50 102 LEU A N 1
ATOM 787 C CA . LEU A 1 102 ? 0.730 -1.771 1.580 1.00 90.50 102 LEU A CA 1
ATOM 788 C C . LEU A 1 102 ? 0.281 -0.367 1.167 1.00 90.50 102 LEU A C 1
ATOM 790 O O . LEU A 1 102 ? 0.905 0.602 1.581 1.00 90.50 102 LEU A O 1
ATOM 794 N N . GLY A 1 103 ? -0.803 -0.259 0.404 1.00 87.94 103 GLY A N 1
ATOM 795 C CA . GLY A 1 103 ? -1.440 0.976 -0.037 1.00 87.94 103 GLY A CA 1
ATOM 796 C C . GLY A 1 103 ? -2.016 1.877 1.054 1.00 87.94 103 GLY A C 1
ATOM 797 O O . GLY A 1 103 ? -1.480 2.000 2.166 1.00 87.94 103 GLY A O 1
ATOM 798 N N . CYS A 1 104 ? -3.156 2.496 0.750 1.00 83.88 104 CYS A N 1
ATOM 799 C CA . CYS A 1 104 ? -3.906 3.329 1.700 1.00 83.88 104 CYS A CA 1
ATOM 800 C C . CYS A 1 104 ? -4.345 2.555 2.957 1.00 83.88 104 CYS A C 1
ATOM 802 O O . CYS A 1 104 ? -4.518 3.141 4.022 1.00 83.88 104 CYS A O 1
ATOM 804 N N . GLY A 1 105 ? -4.478 1.229 2.857 1.00 81.06 105 GLY A N 1
ATOM 805 C CA . GLY A 1 105 ? -4.891 0.360 3.960 1.00 81.06 105 GLY A CA 1
ATOM 806 C C . GLY A 1 105 ? -3.857 0.161 5.078 1.00 81.06 105 GLY A C 1
ATOM 807 O O . GLY A 1 105 ? -4.188 -0.451 6.096 1.00 81.06 105 GLY A O 1
ATOM 808 N N . PHE A 1 106 ? -2.621 0.636 4.900 1.00 88.44 106 PHE A N 1
ATOM 809 C CA . PHE A 1 106 ? -1.508 0.351 5.804 1.00 88.44 106 PHE A CA 1
ATOM 810 C C . PHE A 1 106 ? -1.319 1.434 6.866 1.00 88.44 106 PHE A C 1
ATOM 812 O O . PHE A 1 106 ? -1.019 2.576 6.526 1.00 88.44 106 PHE A O 1
ATOM 819 N N . GLY A 1 107 ? -1.328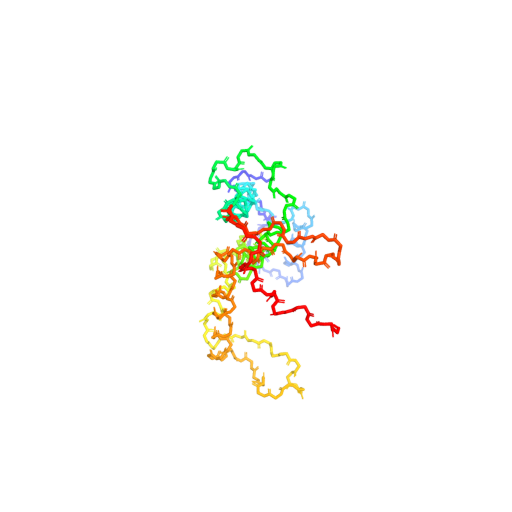 1.015 8.130 1.00 87.06 107 GLY A N 1
ATOM 820 C CA . GLY A 1 107 ? -0.703 1.688 9.260 1.00 87.06 107 GLY A CA 1
ATOM 821 C C . GLY A 1 107 ? -1.596 2.638 10.072 1.00 87.06 107 GLY A C 1
ATOM 822 O O . GLY A 1 107 ? -2.802 2.755 9.841 1.00 87.06 107 GLY A O 1
ATOM 823 N N . PRO A 1 108 ? -0.994 3.341 11.051 1.00 81.81 108 PRO A N 1
ATOM 824 C CA . PRO A 1 108 ? -1.727 4.113 12.054 1.00 81.81 108 PRO A CA 1
ATOM 825 C C . PRO A 1 108 ? -2.584 5.258 11.505 1.00 81.81 108 PRO A C 1
ATOM 827 O O . PRO A 1 108 ? -3.621 5.538 12.091 1.00 81.81 108 PRO A O 1
ATOM 830 N N . LEU A 1 109 ? -2.210 5.885 10.379 1.00 83.50 109 LEU A N 1
ATOM 831 C CA . LEU A 1 109 ? -3.022 6.941 9.752 1.00 83.50 109 LEU A CA 1
ATOM 832 C C . LEU A 1 109 ? -4.347 6.404 9.188 1.00 83.50 109 LEU A C 1
ATOM 834 O O . LEU A 1 109 ? -5.288 7.169 9.019 1.00 83.50 109 LEU A O 1
ATOM 838 N N . ASN A 1 110 ? -4.440 5.093 8.953 1.00 83.19 110 ASN A N 1
ATOM 839 C CA . ASN A 1 110 ? -5.679 4.399 8.610 1.00 83.19 110 ASN A CA 1
ATOM 840 C C . ASN A 1 110 ? -6.314 3.704 9.837 1.00 83.19 110 ASN A C 1
ATOM 842 O O . ASN A 1 110 ? -6.998 2.691 9.706 1.00 83.19 110 ASN A O 1
ATOM 846 N N . ASN A 1 111 ? -6.045 4.192 11.055 1.00 82.56 111 ASN A N 1
ATOM 847 C CA . ASN A 1 111 ? -6.519 3.599 12.315 1.00 82.56 111 ASN A CA 1
ATOM 848 C C . ASN A 1 111 ? -6.128 2.120 12.504 1.00 82.56 111 ASN A C 1
ATOM 850 O O . ASN A 1 111 ? -6.828 1.347 13.163 1.00 82.56 111 ASN A O 1
ATOM 854 N N . ARG A 1 112 ? -4.995 1.706 11.923 1.00 83.62 112 ARG A N 1
ATOM 855 C CA . ARG A 1 112 ? -4.528 0.318 11.908 1.00 83.62 112 ARG A CA 1
ATOM 856 C C . ARG A 1 112 ? -3.184 0.205 12.629 1.00 83.62 112 ARG A C 1
ATOM 858 O O . ARG A 1 112 ? -2.130 0.437 12.046 1.00 83.62 112 ARG A O 1
ATOM 865 N N . PHE A 1 113 ? -3.223 -0.132 13.915 1.00 79.62 113 PHE A N 1
ATOM 866 C CA . PHE A 1 113 ? -2.027 -0.124 14.766 1.00 79.62 113 PHE A CA 1
ATOM 867 C C . PHE A 1 113 ? -1.281 -1.460 14.765 1.00 79.62 113 PHE A C 1
ATOM 869 O O . PHE A 1 113 ? -0.107 -1.507 14.407 1.00 79.62 113 PHE A O 1
ATOM 876 N N . PHE A 1 114 ? -1.956 -2.556 15.122 1.00 79.81 114 PHE A N 1
ATOM 877 C CA . PHE A 1 114 ? -1.356 -3.887 15.109 1.00 79.81 114 PHE A CA 1
ATOM 878 C C . PHE A 1 114 ? -2.416 -4.965 14.831 1.00 79.81 114 PHE A C 1
ATOM 880 O O . PHE A 1 114 ? -3.388 -5.051 15.581 1.00 79.81 114 PHE A O 1
ATOM 887 N N . PRO A 1 115 ? -2.259 -5.795 13.785 1.00 82.25 115 PRO A N 1
ATOM 888 C CA . PRO A 1 115 ? -1.280 -5.685 12.700 1.00 82.25 115 PRO A CA 1
ATOM 889 C C . PRO A 1 115 ? -1.556 -4.457 11.802 1.00 82.25 115 PRO A C 1
ATOM 891 O O . PRO A 1 115 ? -2.721 -4.172 11.512 1.00 82.25 115 PRO A O 1
ATOM 894 N N . PRO A 1 116 ? -0.516 -3.742 11.323 1.00 80.12 116 PRO A N 1
ATOM 895 C CA . PRO A 1 116 ? -0.663 -2.483 10.577 1.00 80.12 116 PRO A CA 1
ATOM 896 C C . PRO A 1 116 ? -1.212 -2.673 9.160 1.00 80.12 116 PRO A C 1
ATOM 898 O O . PRO A 1 116 ? -1.575 -1.712 8.496 1.00 80.12 116 PRO A O 1
ATOM 901 N N . MET A 1 117 ? -1.308 -3.910 8.691 1.00 84.75 117 MET A N 1
ATOM 902 C CA . MET A 1 117 ? -1.931 -4.277 7.428 1.00 84.75 117 MET A CA 1
ATOM 903 C C . MET A 1 117 ? -2.946 -5.378 7.689 1.00 84.75 117 MET A C 1
ATOM 905 O O . MET A 1 117 ? -2.940 -6.025 8.736 1.00 84.75 117 MET A O 1
ATOM 909 N N . GLY A 1 118 ? -3.819 -5.657 6.735 1.00 80.81 118 GLY A N 1
ATOM 910 C CA . GLY A 1 118 ? -4.433 -6.980 6.748 1.00 80.81 118 GLY A CA 1
ATOM 911 C C . GLY A 1 118 ? -5.258 -7.346 5.552 1.00 80.81 118 GLY A C 1
ATOM 912 O O . GLY A 1 118 ? -6.099 -8.218 5.695 1.00 80.81 118 GLY A O 1
ATOM 913 N N . SER A 1 119 ? -4.977 -6.760 4.389 1.00 86.62 119 SER A N 1
ATOM 914 C CA . SER A 1 119 ? -5.434 -7.374 3.149 1.00 86.62 119 SER A CA 1
ATOM 915 C C . SER A 1 119 ? -4.885 -8.805 3.067 1.00 86.62 119 SER A C 1
ATOM 917 O O . SER A 1 119 ? -5.619 -9.759 3.311 1.00 86.62 119 SER A O 1
ATOM 919 N N . ILE A 1 120 ? -3.564 -8.976 2.945 1.00 88.94 120 ILE A N 1
ATOM 920 C CA . ILE A 1 120 ? -2.968 -10.318 2.862 1.00 88.94 120 ILE A CA 1
ATOM 921 C C . ILE A 1 120 ? -3.266 -11.209 4.084 1.00 88.94 120 ILE A C 1
ATOM 923 O O . ILE A 1 120 ? -3.504 -12.401 3.926 1.00 88.94 120 ILE A O 1
ATOM 927 N N . LEU A 1 121 ? -3.328 -10.635 5.295 1.00 87.75 121 LEU A N 1
ATOM 928 C CA . LEU A 1 121 ? -3.554 -11.391 6.537 1.00 87.75 121 LEU A CA 1
ATOM 929 C C . LEU A 1 121 ? -4.980 -11.939 6.670 1.00 87.75 121 LEU A C 1
ATOM 931 O O . LEU A 1 121 ? -5.171 -12.974 7.308 1.00 87.75 121 LEU A O 1
ATOM 935 N N . TYR A 1 122 ? -5.977 -11.237 6.126 1.00 87.62 122 TYR A N 1
ATOM 936 C CA . TYR A 1 122 ? -7.376 -11.661 6.202 1.00 87.62 122 TYR A CA 1
ATOM 937 C C . TYR A 1 122 ? -7.812 -12.417 4.950 1.00 87.62 122 TYR A C 1
ATOM 939 O O . TYR A 1 122 ? -8.566 -13.378 5.059 1.00 87.62 122 TYR A O 1
ATOM 947 N N . TRP A 1 123 ? -7.318 -12.034 3.771 1.00 89.25 123 TRP A N 1
ATOM 948 C CA . TRP A 1 123 ? -7.715 -12.661 2.510 1.00 89.25 123 TRP A CA 1
ATOM 949 C C . TRP A 1 123 ? -7.069 -14.027 2.269 1.00 89.25 123 TRP A C 1
ATOM 951 O O . TRP A 1 123 ? -7.686 -14.857 1.609 1.00 89.25 123 TRP A O 1
ATOM 961 N N . LEU A 1 124 ? -5.892 -14.306 2.850 1.00 90.94 124 LEU A N 1
ATOM 962 C CA . LEU A 1 124 ? -5.292 -15.650 2.823 1.00 90.94 124 LEU A CA 1
ATOM 963 C C . LEU A 1 124 ? -5.789 -16.578 3.940 1.00 90.94 124 LEU A C 1
ATOM 965 O O . LEU A 1 124 ? -5.353 -17.725 4.023 1.00 90.94 124 LEU A O 1
ATOM 969 N N . ARG A 1 125 ? -6.681 -16.101 4.816 1.00 91.12 125 ARG A N 1
ATOM 970 C CA . ARG A 1 125 ? -7.204 -16.884 5.935 1.00 91.12 125 ARG A CA 1
ATOM 971 C C . ARG A 1 125 ? -8.639 -17.348 5.638 1.00 91.12 125 ARG A C 1
ATOM 973 O O . ARG A 1 125 ? -9.504 -16.489 5.420 1.00 91.12 125 ARG A O 1
ATOM 980 N N . PRO A 1 126 ? -8.913 -18.667 5.659 1.00 90.25 126 PRO A N 1
ATOM 981 C CA . PRO A 1 126 ? -10.281 -19.173 5.579 1.00 90.25 126 PRO A CA 1
ATOM 982 C C . PRO A 1 126 ? -11.089 -18.769 6.823 1.00 90.25 126 PRO A C 1
ATOM 984 O O . PRO A 1 126 ? -10.525 -18.337 7.828 1.00 90.25 126 PRO A O 1
ATOM 987 N N . ASP A 1 127 ? -12.415 -18.861 6.736 1.00 88.38 127 ASP A N 1
ATOM 988 C CA . ASP A 1 127 ? -13.354 -18.537 7.824 1.00 88.38 127 ASP A CA 1
ATOM 989 C C . ASP A 1 127 ? -13.316 -17.072 8.296 1.00 88.38 127 ASP A C 1
ATOM 991 O O . ASP A 1 127 ? -13.765 -16.724 9.388 1.00 88.38 127 ASP A O 1
ATOM 995 N N . THR A 1 128 ? -12.820 -16.166 7.448 1.00 88.69 128 THR A N 1
ATOM 996 C CA . THR A 1 128 ? -12.959 -14.719 7.658 1.00 88.69 128 THR A CA 1
ATOM 997 C C . THR A 1 128 ? -14.288 -14.202 7.119 1.00 88.69 128 THR A C 1
ATOM 999 O O . THR A 1 128 ? -14.880 -14.788 6.215 1.00 88.69 128 THR A O 1
ATOM 1002 N N . ILE A 1 129 ? -14.761 -13.070 7.646 1.00 88.56 129 ILE A N 1
ATOM 1003 C CA . ILE A 1 129 ? -16.006 -12.461 7.171 1.00 88.56 129 ILE A CA 1
ATOM 1004 C C . ILE A 1 129 ? -15.821 -11.977 5.725 1.00 88.56 129 ILE A C 1
ATOM 1006 O O . ILE A 1 129 ? -14.850 -11.293 5.375 1.00 88.56 129 ILE A O 1
ATOM 1010 N N . ARG A 1 130 ? -16.776 -12.339 4.875 1.00 86.31 130 ARG A N 1
ATOM 1011 C CA . ARG A 1 130 ? -16.884 -11.944 3.473 1.00 86.31 130 ARG A CA 1
ATOM 1012 C C . ARG A 1 130 ? -18.289 -11.397 3.240 1.00 86.31 130 ARG A C 1
ATOM 1014 O O . ARG A 1 130 ? -19.266 -11.944 3.746 1.00 86.31 130 ARG A O 1
ATOM 1021 N N . LEU A 1 131 ? -18.388 -10.353 2.423 1.00 85.56 131 LEU A N 1
ATOM 1022 C CA . LEU A 1 131 ? -19.661 -9.937 1.852 1.00 85.56 131 LEU A CA 1
ATOM 1023 C C . LEU A 1 131 ? -19.773 -10.561 0.453 1.00 85.56 131 LEU A C 1
ATOM 1025 O O . LEU A 1 131 ? -18.934 -10.256 -0.398 1.00 85.56 131 LEU A O 1
ATOM 1029 N N . PRO A 1 132 ? -20.726 -11.471 0.208 1.00 83.75 132 PRO A N 1
ATOM 1030 C CA . PRO A 1 132 ? -20.866 -12.093 -1.099 1.00 83.75 132 PRO A CA 1
ATOM 1031 C C . PRO A 1 132 ? -21.376 -11.081 -2.142 1.00 83.75 132 PRO A C 1
ATOM 1033 O O . PRO A 1 132 ? -22.247 -10.266 -1.827 1.00 83.75 132 PRO A O 1
ATOM 1036 N N . PRO A 1 133 ? -20.874 -11.121 -3.389 1.00 79.94 133 PRO A N 1
ATOM 1037 C CA . PRO A 1 1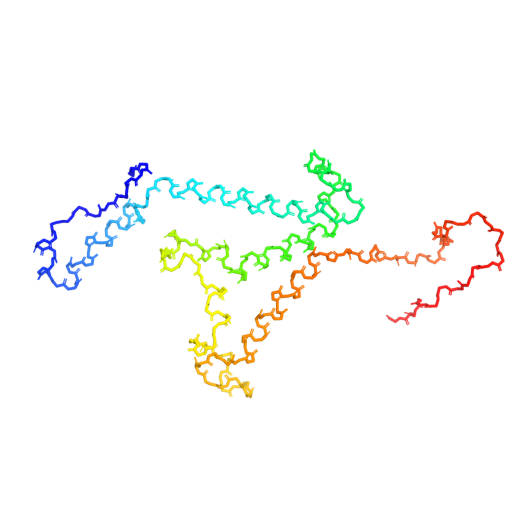33 ? -21.403 -10.287 -4.462 1.00 79.94 133 PRO A CA 1
ATOM 1038 C C . PRO A 1 133 ? -22.808 -10.775 -4.837 1.00 79.94 133 PRO A C 1
ATOM 1040 O O . PRO A 1 133 ? -22.972 -11.941 -5.194 1.00 79.94 133 PRO A O 1
ATOM 1043 N N . TRP A 1 134 ? -23.806 -9.889 -4.726 1.00 83.88 134 TRP A N 1
ATOM 1044 C CA . TRP A 1 134 ? -25.229 -10.150 -5.009 1.00 83.88 134 TRP A CA 1
ATOM 1045 C C . TRP A 1 134 ? -25.692 -11.546 -4.542 1.00 83.88 134 TRP A C 1
ATOM 1047 O O . TRP A 1 134 ? -25.935 -12.418 -5.384 1.00 83.88 134 TRP A O 1
ATOM 1057 N N . PRO A 1 135 ? -25.821 -11.770 -3.217 1.00 79.69 135 PRO A N 1
ATOM 1058 C CA . PRO A 1 135 ? -26.055 -13.099 -2.633 1.00 79.69 135 PRO A CA 1
ATOM 1059 C C . PRO A 1 135 ? -27.277 -13.826 -3.202 1.00 79.69 135 PRO A C 1
ATOM 1061 O O . PRO A 1 135 ? -27.297 -15.056 -3.263 1.00 79.69 135 PRO A O 1
ATOM 1064 N N . ASP A 1 136 ? -28.280 -13.068 -3.642 1.00 85.00 136 ASP A N 1
ATOM 1065 C CA . ASP A 1 136 ? -29.531 -13.608 -4.171 1.00 85.00 136 ASP A CA 1
ATOM 1066 C C . ASP A 1 136 ? -29.475 -13.927 -5.671 1.00 85.00 136 ASP A C 1
ATOM 1068 O O . ASP A 1 136 ? -30.390 -14.560 -6.193 1.00 85.00 136 ASP A O 1
ATOM 1072 N N . ARG A 1 137 ? -28.426 -13.492 -6.386 1.00 85.50 137 ARG A N 1
ATOM 1073 C CA . ARG A 1 137 ? -28.342 -13.612 -7.853 1.00 85.50 137 ARG A CA 1
ATOM 1074 C C . ARG A 1 137 ? -27.249 -14.539 -8.351 1.00 85.50 137 ARG A C 1
ATOM 1076 O O . ARG A 1 137 ? -27.435 -15.164 -9.389 1.00 85.50 137 ARG A O 1
ATOM 1083 N N . ILE A 1 138 ? -26.116 -14.615 -7.658 1.00 81.94 138 ILE A N 1
ATOM 1084 C CA . ILE A 1 138 ? -24.981 -15.409 -8.128 1.00 81.94 138 ILE A CA 1
ATOM 1085 C C . ILE A 1 138 ? -25.017 -16.779 -7.432 1.00 81.94 138 ILE A C 1
ATOM 1087 O O . ILE A 1 138 ? -24.929 -16.852 -6.204 1.00 81.94 138 ILE A O 1
ATOM 1091 N N . PRO A 1 139 ? -25.181 -17.888 -8.177 1.00 79.56 139 PRO A N 1
ATOM 1092 C CA . PRO A 1 139 ? -25.135 -19.215 -7.578 1.00 79.56 139 PRO A CA 1
ATOM 1093 C C . PRO A 1 139 ? -23.736 -19.486 -7.007 1.00 79.56 139 PRO A C 1
ATOM 1095 O O . PRO A 1 139 ? -22.744 -18.943 -7.483 1.00 79.56 139 PRO A O 1
ATOM 1098 N N . LEU A 1 140 ? -23.654 -20.339 -5.982 1.00 77.25 140 LEU A N 1
ATOM 1099 C CA . LEU A 1 140 ? -22.399 -20.745 -5.323 1.00 77.25 140 LEU A CA 1
ATOM 1100 C C . LEU A 1 140 ? -21.643 -19.636 -4.564 1.00 77.25 140 LEU A C 1
ATOM 1102 O O . LEU A 1 140 ? -20.593 -19.910 -3.990 1.00 77.25 140 LEU A O 1
ATOM 1106 N N . THR A 1 141 ? -22.172 -18.410 -4.482 1.00 80.00 141 THR A N 1
ATOM 1107 C CA . THR A 1 141 ? -21.559 -17.334 -3.683 1.00 80.00 141 THR A CA 1
ATOM 1108 C C . THR A 1 141 ? -22.255 -17.078 -2.347 1.00 80.00 141 THR A C 1
ATOM 1110 O O . THR A 1 141 ? -21.858 -16.164 -1.624 1.00 80.00 141 THR A O 1
ATOM 1113 N N . LYS A 1 142 ? -23.260 -17.877 -1.979 1.00 79.88 142 LYS A N 1
ATOM 1114 C CA . LYS A 1 142 ? -23.995 -17.727 -0.715 1.00 79.88 142 LYS A CA 1
ATOM 1115 C C . LYS A 1 142 ? -23.089 -17.943 0.504 1.00 79.88 142 LYS A C 1
ATOM 1117 O O . LYS A 1 142 ? -22.146 -18.726 0.456 1.00 79.88 142 LYS A O 1
ATOM 1122 N N . GLY A 1 143 ? -23.424 -17.275 1.606 1.00 85.25 143 GLY A N 1
ATOM 1123 C CA . GLY A 1 143 ? -22.700 -17.362 2.875 1.00 85.25 143 GLY A CA 1
ATOM 1124 C C . GLY A 1 143 ? -21.877 -16.114 3.199 1.00 85.25 143 GLY A C 1
ATOM 1125 O O . GLY A 1 143 ? -21.626 -15.261 2.348 1.00 85.25 143 GLY A O 1
ATOM 1126 N N . THR A 1 144 ? -21.488 -16.006 4.467 1.00 86.12 144 THR A N 1
ATOM 1127 C CA . THR A 1 144 ? -20.759 -14.858 5.036 1.00 86.12 144 THR A CA 1
ATOM 1128 C C . THR A 1 144 ? -19.322 -15.197 5.430 1.00 86.12 144 THR A C 1
ATOM 1130 O O . THR A 1 144 ? -18.568 -14.305 5.813 1.00 86.12 144 THR A O 1
ATOM 1133 N N . ALA A 1 145 ? -18.928 -16.468 5.326 1.00 89.69 145 ALA A N 1
ATOM 1134 C CA . ALA A 1 145 ? -17.579 -16.939 5.609 1.00 89.69 145 ALA A CA 1
ATOM 1135 C C . ALA A 1 145 ? -16.777 -17.103 4.312 1.00 89.69 145 ALA A C 1
ATOM 1137 O O . ALA A 1 145 ? -17.303 -17.526 3.279 1.00 89.69 145 ALA A O 1
ATOM 1138 N N . ARG A 1 146 ? -15.494 -16.748 4.366 1.00 89.50 146 ARG A N 1
ATOM 1139 C CA . ARG A 1 146 ? -14.551 -16.893 3.261 1.00 89.50 146 ARG A CA 1
ATOM 1140 C C . ARG A 1 146 ? -14.143 -18.356 3.122 1.00 89.50 146 ARG A C 1
ATOM 1142 O O . ARG A 1 146 ? -13.628 -18.964 4.057 1.00 89.50 146 ARG A O 1
ATOM 1149 N N . THR A 1 147 ? -14.381 -18.902 1.939 1.00 90.75 147 THR A N 1
ATOM 1150 C CA . THR A 1 147 ? -14.121 -20.303 1.603 1.00 90.75 147 THR A CA 1
ATOM 1151 C C . THR A 1 147 ? -12.673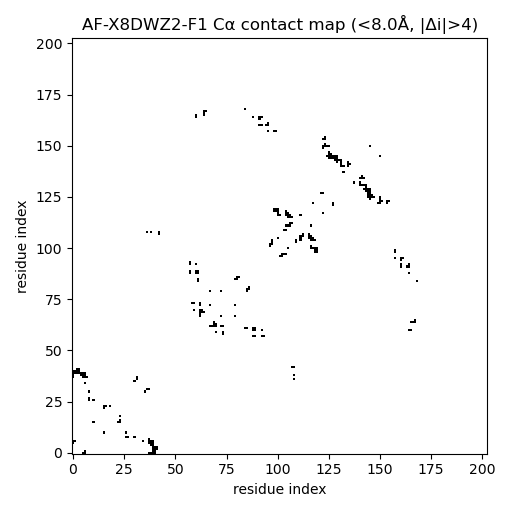 -20.498 1.139 1.00 90.75 147 THR A C 1
ATOM 1153 O O . THR A 1 147 ? -12.033 -19.538 0.699 1.00 90.75 147 THR A O 1
ATOM 1156 N N . PRO A 1 148 ? -12.143 -21.735 1.148 1.00 91.12 148 PRO A N 1
ATOM 1157 C CA . PRO A 1 148 ? -10.826 -22.029 0.578 1.00 91.12 148 PRO A CA 1
ATOM 1158 C C . PRO A 1 148 ? -10.697 -21.641 -0.902 1.00 91.12 148 PRO A C 1
ATOM 1160 O O . PRO A 1 148 ? -9.614 -21.276 -1.349 1.00 91.12 148 PRO A O 1
ATOM 1163 N N . VAL A 1 149 ? -11.803 -21.664 -1.656 1.00 89.81 149 VAL A N 1
ATOM 1164 C CA . VAL A 1 149 ? -11.831 -21.220 -3.058 1.00 89.81 149 VAL A CA 1
ATOM 1165 C C . VAL A 1 149 ? -11.520 -19.726 -3.160 1.00 89.81 149 VAL A C 1
ATOM 1167 O O . VAL A 1 149 ? -10.725 -19.328 -4.003 1.00 89.81 149 VAL A O 1
ATOM 1170 N N . ASP A 1 150 ? -12.065 -18.897 -2.269 1.00 90.00 150 ASP A N 1
ATOM 1171 C CA . ASP A 1 150 ? -11.772 -17.457 -2.254 1.00 90.00 150 ASP A CA 1
ATOM 1172 C C . ASP A 1 150 ? -10.307 -17.173 -1.921 1.00 90.00 150 ASP A C 1
ATOM 1174 O O . ASP A 1 150 ? -9.689 -16.286 -2.509 1.00 90.00 150 ASP A O 1
ATOM 1178 N N . VAL A 1 151 ? -9.754 -17.938 -0.976 1.00 93.19 151 VAL A N 1
ATOM 1179 C CA . VAL A 1 151 ? -8.337 -17.870 -0.601 1.00 93.19 151 VAL A CA 1
ATOM 1180 C C . VAL A 1 151 ? -7.464 -18.238 -1.800 1.00 93.19 151 VAL A C 1
ATOM 1182 O O . VAL A 1 151 ? -6.506 -17.527 -2.103 1.00 93.19 151 VAL A O 1
ATOM 1185 N N . ALA A 1 152 ? -7.820 -19.305 -2.523 1.00 94.12 152 ALA A N 1
ATOM 1186 C CA . ALA A 1 152 ? -7.117 -19.730 -3.728 1.00 94.12 152 ALA A CA 1
ATOM 1187 C C . ALA A 1 152 ? -7.206 -18.687 -4.852 1.00 94.12 152 ALA A C 1
ATOM 1189 O O . ALA A 1 152 ? -6.197 -18.407 -5.492 1.00 94.12 152 ALA A O 1
ATOM 1190 N N . LEU A 1 153 ? -8.371 -18.062 -5.062 1.00 93.12 153 LEU A N 1
ATOM 1191 C CA . LEU A 1 153 ? -8.545 -16.983 -6.042 1.00 93.12 153 LEU A CA 1
ATOM 1192 C C . LEU A 1 153 ? -7.691 -15.758 -5.700 1.00 93.12 153 LEU A C 1
ATOM 1194 O O . LEU A 1 153 ? -7.048 -15.185 -6.579 1.00 93.12 153 LEU A O 1
ATOM 1198 N N . TYR A 1 154 ? -7.644 -15.374 -4.424 1.00 93.81 154 TYR A N 1
ATOM 1199 C CA . TYR A 1 154 ? -6.795 -14.277 -3.966 1.00 93.81 154 TYR A CA 1
ATOM 1200 C C . TYR A 1 154 ? -5.302 -14.603 -4.131 1.00 93.81 154 TYR A C 1
ATOM 1202 O O . TYR A 1 154 ? -4.537 -13.775 -4.626 1.00 93.81 154 TYR A O 1
ATOM 1210 N N . ALA A 1 155 ? -4.881 -15.822 -3.779 1.00 95.00 155 ALA A N 1
ATOM 1211 C CA . ALA A 1 155 ? -3.511 -16.277 -4.000 1.00 95.00 155 ALA A CA 1
ATOM 1212 C C . ALA A 1 155 ? -3.154 -16.295 -5.496 1.00 95.00 155 ALA A C 1
ATOM 1214 O O . ALA A 1 155 ? -2.102 -15.788 -5.877 1.00 95.00 155 ALA A O 1
ATOM 1215 N N . ALA A 1 156 ? -4.055 -16.791 -6.349 1.00 96.56 156 ALA A N 1
ATOM 1216 C CA . ALA A 1 156 ? -3.877 -16.802 -7.797 1.00 96.56 156 ALA A CA 1
ATOM 1217 C C . ALA A 1 156 ? -3.723 -15.385 -8.363 1.00 96.56 156 ALA A C 1
ATOM 1219 O O . ALA A 1 156 ? -2.835 -15.160 -9.181 1.00 96.56 156 ALA A O 1
ATOM 1220 N N . LEU A 1 157 ? -4.519 -14.415 -7.895 1.00 95.81 157 LEU A N 1
ATOM 1221 C CA . LEU A 1 157 ? -4.369 -13.007 -8.275 1.00 95.81 157 LEU A CA 1
ATOM 1222 C C . LEU A 1 157 ? -2.970 -12.478 -7.929 1.00 95.81 157 LEU A C 1
ATOM 1224 O O . LEU A 1 157 ? -2.316 -11.884 -8.784 1.00 95.81 157 LEU A O 1
ATOM 1228 N N . LEU A 1 158 ? -2.493 -12.716 -6.703 1.00 95.44 158 LEU A N 1
ATOM 1229 C CA . LEU A 1 158 ? -1.151 -12.296 -6.285 1.00 95.44 158 LEU A CA 1
ATOM 1230 C C . LEU A 1 158 ? -0.060 -12.934 -7.152 1.00 95.44 158 LEU A C 1
ATOM 1232 O O . LEU A 1 158 ? 0.858 -12.242 -7.591 1.00 95.44 158 LEU A O 1
ATOM 1236 N N . THR A 1 159 ? -0.169 -14.235 -7.426 1.00 95.69 159 THR A N 1
ATOM 1237 C CA . THR A 1 159 ? 0.779 -14.953 -8.283 1.00 95.69 159 THR A CA 1
ATOM 1238 C C . THR A 1 159 ? 0.768 -14.406 -9.707 1.00 95.69 159 THR A C 1
ATOM 1240 O O . THR A 1 159 ? 1.834 -14.155 -10.258 1.00 95.69 159 THR A O 1
ATOM 1243 N N . MET A 1 160 ? -0.407 -14.164 -10.293 1.00 96.25 160 MET A N 1
ATOM 1244 C CA . MET A 1 160 ? -0.527 -13.621 -11.650 1.00 96.25 160 MET A CA 1
ATOM 1245 C C . MET A 1 160 ? 0.039 -12.206 -11.753 1.00 96.25 160 MET A C 1
ATOM 1247 O O . MET A 1 160 ? 0.762 -11.915 -12.702 1.00 96.25 160 MET A O 1
ATOM 1251 N N . LEU A 1 161 ? -0.218 -11.347 -10.762 1.00 94.62 161 LEU A N 1
ATOM 1252 C CA . LEU A 1 161 ? 0.367 -10.006 -10.711 1.00 94.62 161 LEU A CA 1
ATOM 1253 C C . LEU A 1 161 ? 1.894 -10.067 -10.633 1.00 94.62 161 LEU A C 1
ATOM 1255 O O . LEU A 1 161 ? 2.566 -9.378 -11.395 1.00 94.62 161 LEU A O 1
ATOM 1259 N N . LEU A 1 162 ? 2.445 -10.917 -9.761 1.00 93.75 162 LEU A N 1
ATOM 1260 C CA . LEU A 1 162 ? 3.894 -11.097 -9.643 1.00 93.75 162 LEU A CA 1
ATOM 1261 C C . LEU A 1 162 ? 4.506 -11.608 -10.952 1.00 93.75 162 LEU A C 1
ATOM 1263 O O . LEU A 1 162 ? 5.450 -11.005 -11.456 1.00 93.75 162 LEU A O 1
ATOM 1267 N N . LEU A 1 163 ? 3.952 -12.675 -11.531 1.00 93.12 163 LEU A N 1
ATOM 1268 C CA . LEU A 1 163 ? 4.439 -13.241 -12.791 1.00 93.12 163 LEU A CA 1
ATOM 1269 C C . LEU A 1 163 ? 4.356 -12.233 -13.939 1.00 93.12 163 LEU A C 1
ATOM 1271 O O . LEU A 1 163 ? 5.310 -12.100 -14.700 1.00 93.12 163 LEU A O 1
ATOM 1275 N N . SER A 1 164 ? 3.255 -11.486 -14.039 1.00 91.44 164 SER A N 1
ATOM 1276 C CA . SER A 1 164 ? 3.082 -10.456 -15.066 1.00 91.44 164 SER A CA 1
ATOM 1277 C C . SER A 1 164 ? 4.082 -9.313 -14.910 1.00 91.44 164 SER A C 1
ATOM 1279 O O . SER A 1 164 ? 4.530 -8.757 -15.907 1.00 91.44 164 SER A O 1
ATOM 1281 N N . LEU A 1 165 ? 4.458 -8.966 -13.677 1.00 90.38 165 LEU A N 1
ATOM 1282 C CA . LEU A 1 165 ? 5.404 -7.886 -13.406 1.00 90.38 165 LEU A CA 1
ATOM 1283 C C . LEU A 1 165 ? 6.845 -8.268 -13.786 1.00 90.38 165 LEU A C 1
ATOM 1285 O O . LEU A 1 165 ? 7.610 -7.425 -14.265 1.00 90.38 165 LEU A O 1
ATOM 1289 N N . PHE A 1 166 ? 7.191 -9.549 -13.626 1.00 88.44 166 PHE A N 1
ATOM 1290 C CA . PHE A 1 166 ? 8.463 -10.124 -14.077 1.00 88.44 166 PHE A CA 1
ATOM 1291 C C . PHE A 1 166 ? 8.473 -10.530 -15.554 1.00 88.44 166 PHE A C 1
ATOM 1293 O O . PHE A 1 166 ? 9.541 -10.802 -16.093 1.00 88.44 166 PHE A O 1
ATOM 1300 N N . SER A 1 167 ? 7.318 -10.560 -16.216 1.00 86.69 167 SER A N 1
ATOM 1301 C CA . SER A 1 167 ? 7.236 -10.828 -17.648 1.00 86.69 167 SER A CA 1
ATOM 1302 C C . SER A 1 167 ? 7.715 -9.622 -18.463 1.00 86.69 167 SER A C 1
ATOM 1304 O O . SER A 1 167 ? 7.570 -8.464 -18.052 1.00 86.69 167 SER A O 1
ATOM 1306 N N . ASP A 1 168 ? 8.301 -9.898 -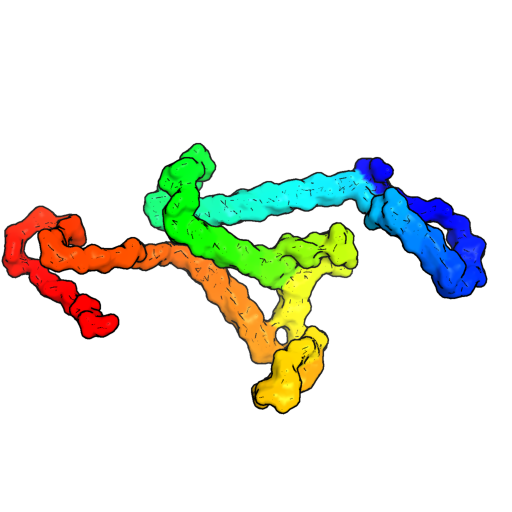19.623 1.00 81.12 168 ASP A N 1
ATOM 1307 C CA . ASP A 1 168 ? 8.669 -8.882 -20.603 1.00 81.12 168 ASP A CA 1
ATOM 1308 C C . ASP A 1 168 ? 7.538 -8.679 -21.617 1.00 81.12 168 ASP A C 1
ATOM 1310 O O . ASP A 1 168 ? 6.781 -9.598 -21.934 1.00 81.12 168 ASP A O 1
ATOM 1314 N N . GLY A 1 169 ? 7.431 -7.463 -22.154 1.00 73.12 169 GLY A N 1
ATOM 1315 C CA . GLY A 1 169 ? 6.440 -7.157 -23.182 1.00 73.12 169 GLY A CA 1
ATOM 1316 C C . GLY A 1 169 ? 6.705 -7.945 -24.466 1.00 73.12 169 GLY A C 1
ATOM 1317 O O . GLY A 1 169 ? 7.844 -8.045 -24.923 1.00 73.12 169 GLY A O 1
ATOM 1318 N N . THR A 1 170 ? 5.652 -8.439 -25.118 1.00 66.31 170 THR A N 1
ATOM 1319 C CA . THR A 1 170 ? 5.732 -9.241 -26.356 1.00 66.31 170 THR A CA 1
ATOM 1320 C C . THR A 1 170 ? 6.087 -8.426 -27.615 1.00 66.31 170 THR A C 1
ATOM 1322 O O . THR A 1 170 ? 5.777 -8.822 -28.736 1.00 66.31 170 THR A O 1
ATOM 1325 N N . GLY A 1 171 ? 6.774 -7.293 -27.454 1.00 61.06 171 GLY A N 1
ATOM 1326 C CA . GLY A 1 171 ? 7.159 -6.389 -28.534 1.00 61.06 171 GLY A CA 1
ATOM 1327 C C . GLY A 1 171 ? 6.005 -5.536 -29.073 1.00 61.06 171 GLY A C 1
ATOM 1328 O O . GLY A 1 171 ? 4.830 -5.756 -28.789 1.00 61.06 171 GLY A O 1
ATOM 1329 N N . ARG A 1 172 ? 6.357 -4.508 -29.856 1.00 56.72 172 ARG A N 1
ATOM 1330 C CA . ARG A 1 172 ? 5.387 -3.602 -30.489 1.00 56.72 172 ARG A CA 1
ATOM 1331 C C . ARG A 1 172 ? 4.508 -4.399 -31.451 1.00 56.72 172 ARG A C 1
ATOM 1333 O O . ARG A 1 172 ? 5.038 -5.151 -32.266 1.00 56.72 172 ARG A O 1
ATOM 1340 N N . PHE A 1 173 ? 3.195 -4.170 -31.412 1.00 50.66 173 PHE A N 1
ATOM 1341 C CA . PHE A 1 173 ? 2.273 -4.664 -32.433 1.00 50.66 173 PHE A CA 1
ATOM 1342 C C . PHE A 1 173 ? 2.795 -4.211 -33.805 1.00 50.66 173 PHE A C 1
ATOM 1344 O O . PHE A 1 173 ? 2.837 -3.011 -34.098 1.00 50.66 173 PHE A O 1
ATOM 1351 N N . GLN A 1 174 ? 3.277 -5.148 -34.623 1.00 52.09 174 GLN A N 1
ATOM 1352 C CA . GLN A 1 174 ? 3.735 -4.828 -35.968 1.00 52.09 174 GLN A CA 1
ATOM 1353 C C . GLN A 1 174 ? 2.510 -4.422 -36.782 1.00 52.09 174 GLN A C 1
ATOM 1355 O O . GLN A 1 174 ? 1.703 -5.255 -37.183 1.00 52.09 174 GLN A O 1
ATOM 1360 N N . ARG A 1 175 ? 2.364 -3.120 -37.037 1.00 43.44 175 ARG A N 1
ATOM 1361 C CA . ARG A 1 175 ? 1.518 -2.660 -38.135 1.00 43.44 175 ARG A CA 1
ATOM 1362 C C . ARG A 1 175 ? 2.189 -3.118 -39.424 1.00 43.44 175 ARG A C 1
ATOM 1364 O O . ARG A 1 175 ? 3.168 -2.519 -39.858 1.00 43.44 175 ARG A O 1
ATOM 1371 N N . CYS A 1 176 ? 1.685 -4.198 -40.010 1.00 48.47 176 CYS A N 1
ATOM 1372 C CA . CYS A 1 176 ? 2.013 -4.561 -41.379 1.00 48.47 176 CYS A CA 1
ATOM 1373 C C . CYS A 1 176 ? 1.421 -3.491 -42.304 1.00 48.47 176 CYS A C 1
ATOM 1375 O O . CYS A 1 176 ? 0.237 -3.520 -42.627 1.00 48.47 176 CYS A O 1
ATOM 1377 N N . THR A 1 177 ? 2.229 -2.510 -42.703 1.00 49.38 177 THR A N 1
ATOM 1378 C CA . THR A 1 177 ? 1.898 -1.635 -43.831 1.00 49.38 177 THR A CA 1
ATOM 1379 C C . THR A 1 177 ? 2.021 -2.448 -45.126 1.00 49.38 177 THR A C 1
ATOM 1381 O O . THR A 1 177 ? 3.050 -3.104 -45.302 1.00 49.38 177 THR A O 1
ATOM 1384 N N . PRO A 1 178 ? 1.044 -2.400 -46.056 1.00 54.91 178 PRO A N 1
ATOM 1385 C CA . PRO A 1 178 ? 1.074 -3.197 -47.292 1.00 54.91 178 PRO A CA 1
ATOM 1386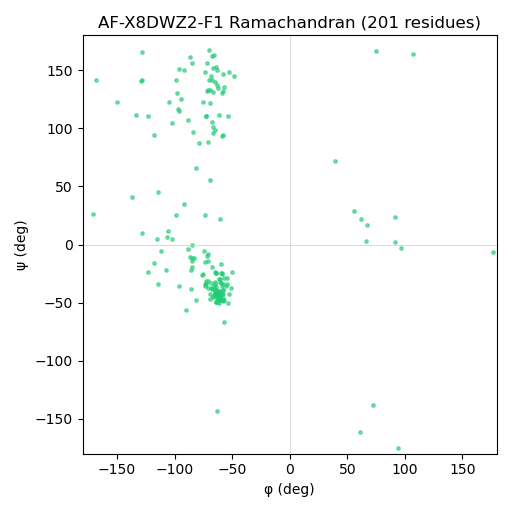 C C . PRO A 1 178 ? 2.292 -2.929 -48.189 1.00 54.91 178 PRO A C 1
ATOM 1388 O O . PRO A 1 178 ? 2.590 -3.717 -49.079 1.00 54.91 178 PRO A O 1
ATOM 1391 N N . THR A 1 179 ? 2.989 -1.812 -47.974 1.00 51.56 179 THR A N 1
ATOM 1392 C CA . THR A 1 179 ? 3.949 -1.247 -48.929 1.00 51.56 179 THR A CA 1
ATOM 1393 C C . THR A 1 179 ? 5.401 -1.220 -48.457 1.00 51.56 179 THR A C 1
ATOM 1395 O O . THR A 1 179 ? 6.253 -0.704 -49.174 1.00 51.56 179 THR A O 1
ATOM 1398 N N . SER A 1 180 ? 5.735 -1.776 -47.292 1.00 45.00 180 SER A N 1
ATOM 1399 C CA . SER A 1 180 ? 7.124 -1.795 -46.813 1.00 45.00 180 SER A CA 1
ATOM 1400 C C . SER A 1 180 ? 7.581 -3.219 -46.534 1.00 45.00 180 SER A C 1
ATOM 1402 O O . SER A 1 180 ? 7.111 -3.853 -45.589 1.00 45.00 180 SER A O 1
ATOM 1404 N N . GLY A 1 181 ? 8.506 -3.702 -47.368 1.00 40.41 181 GLY A N 1
ATOM 1405 C CA . GLY A 1 181 ? 9.169 -4.990 -47.216 1.00 40.41 181 GLY A CA 1
ATOM 1406 C C . GLY A 1 181 ? 9.701 -5.214 -45.800 1.00 40.41 181 GLY A C 1
ATOM 1407 O O . GLY A 1 181 ? 10.134 -4.294 -45.107 1.00 40.41 181 GLY A O 1
ATOM 1408 N N . CYS A 1 182 ? 9.628 -6.472 -45.383 1.00 38.97 182 CYS A N 1
ATOM 1409 C CA . CYS A 1 182 ? 9.942 -6.969 -44.053 1.00 38.97 182 CYS A CA 1
ATOM 1410 C C . CYS A 1 182 ? 11.405 -6.660 -43.660 1.00 38.97 182 CYS A C 1
ATOM 1412 O O . CYS A 1 182 ? 12.313 -7.427 -43.965 1.00 38.97 182 CYS A O 1
ATOM 1414 N N . SER A 1 183 ? 11.665 -5.540 -42.981 1.00 38.28 183 SER A N 1
ATOM 1415 C CA . SER A 1 183 ? 13.020 -5.120 -42.583 1.00 38.28 183 SER A CA 1
ATOM 1416 C C . SER A 1 183 ? 13.434 -5.609 -41.187 1.00 38.28 183 SER A C 1
ATOM 1418 O O . SER A 1 183 ? 14.162 -4.928 -40.465 1.00 38.28 183 SER A O 1
ATOM 1420 N N . ARG A 1 184 ? 12.996 -6.811 -40.780 1.00 40.84 184 ARG A N 1
ATOM 1421 C CA . ARG A 1 184 ? 13.430 -7.414 -39.505 1.00 40.84 184 ARG A CA 1
ATOM 1422 C C . ARG A 1 184 ? 13.758 -8.905 -39.570 1.00 40.84 184 ARG A C 1
ATOM 1424 O O . ARG A 1 184 ? 13.508 -9.638 -38.621 1.00 40.84 184 ARG A O 1
ATOM 1431 N N . CYS A 1 185 ? 14.418 -9.332 -40.641 1.00 35.06 185 CYS A N 1
ATOM 1432 C CA . CYS A 1 185 ? 15.317 -10.481 -40.566 1.00 35.06 185 CYS A CA 1
ATOM 1433 C C . CYS 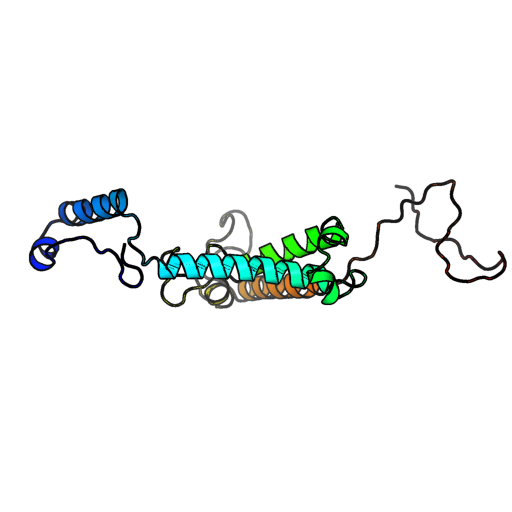A 1 185 ? 16.753 -9.955 -40.513 1.00 35.06 185 CYS A C 1
ATOM 1435 O O . CYS A 1 185 ? 17.299 -9.519 -41.520 1.00 35.06 185 CYS A O 1
ATOM 1437 N N . GLY A 1 186 ? 17.375 -9.993 -39.333 1.00 38.53 186 GLY A N 1
ATOM 1438 C CA . GLY A 1 186 ? 18.809 -9.748 -39.153 1.00 38.53 186 GLY A CA 1
ATOM 1439 C C . GLY A 1 186 ? 19.671 -10.874 -39.735 1.00 38.53 186 GLY A C 1
ATOM 1440 O O . GLY A 1 186 ? 20.457 -11.483 -39.018 1.00 38.53 186 GLY A O 1
ATOM 1441 N N . ARG A 1 187 ? 19.499 -11.192 -41.022 1.00 34.59 187 ARG A N 1
ATOM 1442 C CA . ARG A 1 187 ? 20.381 -12.074 -41.791 1.00 34.59 187 ARG A CA 1
ATOM 1443 C C . ARG A 1 187 ? 20.670 -11.414 -43.132 1.00 34.59 187 ARG A C 1
ATOM 1445 O O . ARG A 1 187 ? 19.792 -11.293 -43.976 1.00 34.59 187 ARG A O 1
ATOM 1452 N N . SER A 1 188 ? 21.920 -11.005 -43.317 1.00 36.75 188 SER A N 1
ATOM 1453 C CA . SER A 1 188 ? 22.493 -10.717 -44.628 1.00 36.75 188 SER A CA 1
ATOM 1454 C C . SER A 1 188 ? 22.532 -12.020 -45.436 1.00 36.75 188 SER A C 1
ATOM 1456 O O . SER A 1 188 ? 23.407 -12.859 -45.227 1.00 36.75 188 SER A O 1
ATOM 1458 N N . GLY A 1 189 ? 21.553 -12.231 -46.310 1.00 33.91 189 GLY A N 1
ATOM 1459 C CA . GLY A 1 189 ? 21.485 -13.403 -47.179 1.00 33.91 189 GLY A CA 1
ATOM 1460 C C . GLY A 1 189 ? 20.421 -13.223 -48.255 1.00 33.91 189 GLY A C 1
ATOM 1461 O O . GLY A 1 189 ? 19.383 -12.619 -48.002 1.00 33.91 189 GLY A O 1
ATOM 1462 N N . SER A 1 190 ? 20.722 -13.701 -49.463 1.00 35.16 190 SER A N 1
ATOM 1463 C CA . SER A 1 190 ? 19.937 -13.517 -50.687 1.00 35.16 190 SER A CA 1
ATOM 1464 C C . SER A 1 190 ? 18.462 -13.911 -50.551 1.00 35.16 190 SER A C 1
ATOM 1466 O O . SER A 1 190 ? 18.096 -14.841 -49.835 1.00 35.16 190 SER A O 1
ATOM 1468 N N . SER A 1 191 ? 17.635 -13.204 -51.316 1.00 38.59 191 SER A N 1
ATOM 1469 C CA . SER A 1 191 ? 16.169 -13.100 -51.328 1.00 38.59 191 SER A CA 1
ATOM 1470 C C . SER A 1 191 ? 15.344 -14.375 -51.598 1.00 38.59 191 SER A C 1
ATOM 1472 O O . SER A 1 191 ? 14.179 -14.268 -51.966 1.00 38.59 191 SER A O 1
ATOM 1474 N N . SER A 1 192 ? 15.875 -15.580 -51.391 1.00 39.22 192 SER A N 1
ATOM 1475 C CA . SER A 1 192 ? 15.184 -16.839 -51.719 1.00 39.22 192 SER A CA 1
ATOM 1476 C C . SER A 1 192 ? 14.650 -17.628 -50.512 1.00 39.22 192 SER A C 1
ATOM 1478 O O . SER A 1 192 ? 14.176 -18.744 -50.694 1.00 39.22 192 SER A O 1
ATOM 1480 N N . GLY A 1 193 ? 14.719 -17.087 -49.285 1.00 31.61 193 GLY A N 1
ATOM 1481 C CA . GLY A 1 193 ? 14.437 -17.846 -48.052 1.00 31.61 193 GLY A CA 1
ATOM 1482 C C . GLY A 1 193 ? 13.433 -17.245 -47.060 1.00 31.61 193 GLY A C 1
ATOM 1483 O O . GLY A 1 193 ? 13.338 -17.743 -45.940 1.00 31.61 193 GLY A O 1
ATOM 1484 N N . CYS A 1 194 ? 12.697 -16.187 -47.408 1.00 38.75 194 CYS A N 1
ATOM 1485 C CA . CYS A 1 194 ? 11.668 -15.646 -46.514 1.00 38.75 194 CYS A CA 1
ATOM 1486 C C . CYS A 1 194 ? 10.361 -16.432 -46.674 1.00 38.75 194 CYS A C 1
ATOM 1488 O O . CYS A 1 194 ? 9.572 -16.148 -47.573 1.00 38.75 194 CYS A O 1
ATOM 1490 N N . SER A 1 195 ? 10.116 -17.405 -45.793 1.00 38.03 195 SER A N 1
ATOM 1491 C CA . SER A 1 195 ? 8.775 -17.978 -45.633 1.00 38.03 195 SER A CA 1
ATOM 1492 C C . SER A 1 195 ? 7.781 -16.859 -45.285 1.00 38.03 195 SER A C 1
ATOM 1494 O O . SER A 1 195 ? 8.103 -16.007 -44.450 1.00 38.03 195 SER A O 1
ATOM 1496 N N . PRO A 1 196 ? 6.591 -16.816 -45.907 1.00 38.31 196 PRO A N 1
ATOM 1497 C CA . PRO A 1 196 ? 5.619 -15.766 -45.643 1.00 38.31 196 PRO A CA 1
ATOM 1498 C C . PRO A 1 196 ? 5.161 -15.833 -44.184 1.00 38.31 196 PRO A C 1
ATOM 1500 O O . PRO A 1 196 ? 4.900 -16.915 -43.659 1.00 38.31 196 PRO A O 1
ATOM 1503 N N . CYS A 1 197 ? 5.046 -14.670 -43.536 1.00 41.16 197 CYS A N 1
ATOM 1504 C CA . CYS A 1 197 ? 4.399 -14.529 -42.235 1.00 41.16 197 CYS A CA 1
ATOM 1505 C C . CYS A 1 197 ? 2.949 -15.028 -42.340 1.00 41.16 197 CYS A C 1
ATOM 1507 O O . CYS A 1 197 ? 2.046 -14.291 -42.740 1.00 41.16 197 CYS A O 1
ATOM 1509 N N . SER A 1 198 ? 2.726 -16.294 -42.002 1.00 36.44 198 SER A N 1
ATOM 1510 C CA . SER A 1 198 ? 1.407 -16.905 -41.889 1.00 36.44 198 SER A CA 1
ATOM 1511 C C . SER A 1 198 ? 0.715 -16.338 -40.651 1.00 36.44 198 SER A C 1
ATOM 1513 O O . SER A 1 198 ? 0.873 -16.863 -39.551 1.00 36.44 198 SER A O 1
ATOM 1515 N N . GLY A 1 199 ? 0.005 -15.222 -40.797 1.00 36.81 199 GLY A N 1
ATOM 1516 C CA . GLY A 1 199 ? -0.705 -14.649 -39.653 1.00 36.81 199 GLY A CA 1
ATOM 1517 C C . GLY A 1 199 ? -1.437 -13.333 -39.863 1.00 36.81 199 GLY A C 1
ATOM 1518 O O . GLY A 1 199 ? -2.176 -12.935 -38.972 1.00 36.81 199 GLY A O 1
ATOM 1519 N N . CYS A 1 200 ? -1.312 -12.666 -41.014 1.00 35.19 200 CYS A N 1
ATOM 1520 C CA . CYS A 1 200 ? -2.173 -11.521 -41.322 1.00 35.19 200 CYS A CA 1
ATOM 1521 C C . CYS A 1 200 ? -3.525 -12.026 -41.858 1.00 35.19 200 CYS A C 1
ATOM 1523 O O . CYS A 1 200 ? -3.842 -11.878 -43.036 1.00 35.19 200 CYS A O 1
ATOM 1525 N N . ALA A 1 201 ? -4.296 -12.699 -41.002 1.00 32.31 201 ALA A N 1
ATOM 1526 C CA . ALA A 1 201 ? -5.692 -12.993 -41.282 1.00 32.31 201 ALA A CA 1
ATOM 1527 C C . ALA A 1 201 ? -6.483 -11.687 -41.146 1.00 32.31 201 ALA A C 1
ATOM 1529 O O . ALA A 1 201 ? -6.623 -11.132 -40.060 1.00 32.31 201 ALA A O 1
ATOM 1530 N N . THR A 1 202 ? -6.957 -11.180 -42.276 1.00 33.78 202 THR A N 1
ATOM 1531 C CA . THR A 1 202 ? -7.937 -10.104 -42.374 1.00 33.78 202 THR A CA 1
ATOM 1532 C C . THR A 1 202 ? -9.244 -10.535 -41.709 1.00 33.78 202 THR A C 1
ATOM 1534 O O . THR A 1 202 ? -9.934 -11.412 -42.231 1.00 33.78 202 THR A O 1
ATOM 1537 N N . ARG A 1 203 ? -9.596 -9.910 -40.581 1.00 33.41 203 ARG A N 1
ATOM 1538 C CA . ARG A 1 203 ? -10.979 -9.667 -40.143 1.00 33.41 203 ARG A CA 1
ATOM 1539 C C . ARG A 1 203 ? -11.032 -8.595 -39.066 1.00 33.41 203 ARG A C 1
ATOM 1541 O O . ARG A 1 203 ? -10.197 -8.661 -38.141 1.00 33.41 203 ARG A O 1
#